Protein AF-A0A932VI27-F1 (afdb_monomer_lite)

pLDDT: mean 81.2, std 14.16, range [30.73, 97.81]

Structure (mmCIF, N/CA/C/O backbone):
data_AF-A0A932VI27-F1
#
_entry.id   AF-A0A932VI27-F1
#
loop_
_atom_site.group_PDB
_atom_site.id
_atom_site.type_symbol
_atom_site.label_atom_id
_atom_site.label_alt_id
_atom_site.label_comp_id
_atom_site.label_asym_id
_atom_site.label_entity_id
_atom_site.label_seq_id
_atom_site.pdbx_PDB_ins_code
_atom_site.Cartn_x
_atom_site.Cartn_y
_atom_site.Cartn_z
_atom_site.occupancy
_atom_site.B_iso_or_equiv
_atom_site.auth_seq_id
_atom_site.auth_comp_id
_atom_site.auth_asym_id
_atom_site.auth_atom_id
_atom_site.pdbx_PDB_model_num
ATOM 1 N N . MET A 1 1 ? -2.193 -19.785 -5.770 1.00 30.73 1 MET A N 1
ATOM 2 C CA . MET A 1 1 ? -3.381 -19.499 -4.942 1.00 30.73 1 MET A CA 1
ATOM 3 C C . MET A 1 1 ? -3.454 -18.000 -4.799 1.00 30.73 1 MET A C 1
ATOM 5 O O . MET A 1 1 ? -2.531 -17.419 -4.244 1.00 30.73 1 MET A O 1
ATOM 9 N N . ASN A 1 2 ? -4.468 -17.370 -5.388 1.00 32.09 2 ASN A N 1
ATOM 10 C CA . ASN A 1 2 ? -4.707 -15.953 -5.164 1.00 32.09 2 ASN A CA 1
ATOM 11 C C . ASN A 1 2 ? -4.962 -15.803 -3.665 1.00 32.09 2 ASN A C 1
ATOM 13 O O . ASN A 1 2 ? -5.992 -16.275 -3.186 1.00 32.09 2 ASN A O 1
ATOM 17 N N . ASN A 1 3 ? -4.019 -15.202 -2.934 1.00 39.12 3 ASN A N 1
ATOM 18 C CA . ASN A 1 3 ? -4.309 -14.577 -1.651 1.00 39.12 3 ASN A CA 1
ATOM 19 C C . ASN A 1 3 ? -5.314 -13.469 -1.971 1.00 39.12 3 ASN A C 1
ATOM 21 O O . ASN A 1 3 ? -4.956 -12.311 -2.160 1.00 39.12 3 ASN A O 1
ATOM 25 N N . LEU A 1 4 ? -6.581 -13.858 -2.147 1.00 38.38 4 LEU A N 1
ATOM 26 C CA . LEU A 1 4 ? -7.718 -12.980 -1.982 1.00 38.38 4 LEU A CA 1
ATOM 27 C C . LEU A 1 4 ? -7.419 -12.270 -0.679 1.00 38.38 4 LEU A C 1
ATOM 29 O O . LEU A 1 4 ? -7.323 -12.928 0.356 1.00 38.38 4 LEU A O 1
ATOM 33 N N . ASN A 1 5 ? -7.152 -10.969 -0.769 1.00 53.47 5 ASN A N 1
ATOM 34 C CA . ASN A 1 5 ? -6.902 -10.121 0.377 1.00 53.47 5 ASN A CA 1
ATOM 35 C C . ASN A 1 5 ? -8.161 -10.178 1.245 1.00 53.47 5 ASN A C 1
ATOM 37 O O . ASN A 1 5 ? -9.055 -9.345 1.134 1.00 53.47 5 ASN A O 1
ATOM 41 N N . PHE A 1 6 ? -8.269 -11.206 2.076 1.00 48.06 6 PHE A N 1
ATOM 42 C CA . PHE A 1 6 ? -9.403 -11.451 2.945 1.00 48.06 6 PHE A CA 1
ATOM 43 C C . PHE A 1 6 ? -9.591 -10.242 3.870 1.00 48.06 6 PHE A C 1
ATOM 45 O O . PHE A 1 6 ? -10.715 -9.813 4.114 1.00 48.06 6 PHE A O 1
ATOM 52 N N . LEU A 1 7 ? -8.482 -9.581 4.232 1.00 54.25 7 LEU A N 1
ATOM 53 C CA . LEU A 1 7 ? -8.469 -8.270 4.874 1.00 54.25 7 LEU A CA 1
ATOM 54 C C . LEU A 1 7 ? -9.135 -7.153 4.050 1.00 54.25 7 LEU A C 1
ATOM 56 O O . LEU A 1 7 ? -9.878 -6.361 4.621 1.00 54.25 7 LEU A O 1
ATOM 60 N N . SER A 1 8 ? -8.929 -7.078 2.731 1.00 58.25 8 SER A N 1
ATOM 61 C CA . SER A 1 8 ? -9.549 -6.041 1.887 1.00 58.25 8 SER A CA 1
ATOM 62 C C . SER A 1 8 ? -11.071 -6.142 1.832 1.00 58.25 8 SER A C 1
ATOM 64 O O . SER A 1 8 ? -11.721 -5.127 1.612 1.00 58.25 8 SER A O 1
ATOM 66 N N . TYR A 1 9 ? -11.638 -7.333 2.049 1.00 54.44 9 TYR A N 1
ATOM 67 C CA . TYR A 1 9 ? -13.089 -7.540 2.112 1.00 54.44 9 TYR A CA 1
ATOM 68 C C . TYR A 1 9 ? -13.636 -7.439 3.539 1.00 54.44 9 TYR A C 1
ATOM 70 O O . TYR A 1 9 ? -14.724 -6.902 3.746 1.00 54.44 9 TYR A O 1
ATOM 78 N N . LEU A 1 10 ? -12.878 -7.896 4.540 1.00 59.81 10 LEU A N 1
ATOM 79 C CA . LEU A 1 10 ? -13.283 -7.811 5.942 1.00 59.81 10 LEU A CA 1
ATOM 80 C C . LEU A 1 10 ? -13.320 -6.380 6.472 1.00 59.81 10 LEU A C 1
ATOM 82 O O . LEU A 1 10 ? -14.189 -6.069 7.281 1.00 59.81 10 LEU A O 1
ATOM 86 N N . ILE A 1 11 ? -12.412 -5.506 6.034 1.00 66.00 11 ILE A N 1
ATOM 87 C CA . ILE A 1 11 ? -12.386 -4.109 6.484 1.00 66.00 11 ILE A CA 1
ATOM 88 C C . ILE A 1 11 ? -13.691 -3.374 6.115 1.00 66.00 11 ILE A C 1
ATOM 90 O O . ILE A 1 11 ? -14.332 -2.846 7.026 1.00 66.00 11 ILE A O 1
ATOM 94 N N . PRO A 1 12 ? -14.152 -3.356 4.847 1.00 65.31 12 PRO A N 1
ATOM 95 C CA . PRO A 1 12 ? -15.404 -2.689 4.497 1.00 65.31 12 PRO A CA 1
ATOM 96 C C . PRO A 1 12 ? -16.630 -3.399 5.081 1.00 65.31 12 PRO A C 1
ATOM 98 O O . PRO A 1 12 ? -17.517 -2.722 5.592 1.00 65.31 12 PRO A O 1
ATOM 101 N N . LEU A 1 13 ? -16.683 -4.737 5.089 1.00 64.62 13 LEU A N 1
ATOM 102 C CA . LEU A 1 13 ? -17.827 -5.464 5.660 1.00 64.62 13 LEU A CA 1
ATOM 103 C C . LEU A 1 13 ? -17.930 -5.288 7.180 1.00 64.62 13 LEU A C 1
ATOM 105 O O . LEU A 1 13 ? -19.025 -5.098 7.705 1.00 64.62 13 LEU A O 1
ATOM 109 N N . GLY A 1 14 ? -16.797 -5.291 7.883 1.00 67.00 14 GLY A N 1
ATOM 110 C CA . GLY A 1 14 ? -16.729 -5.009 9.313 1.00 67.00 14 GLY A CA 1
ATOM 111 C C . GLY A 1 14 ? -17.124 -3.569 9.628 1.00 67.00 14 GLY A C 1
ATOM 112 O O . GLY A 1 14 ? -17.921 -3.342 10.535 1.00 67.00 14 GLY A O 1
ATOM 113 N N . ALA A 1 15 ? -16.642 -2.598 8.846 1.00 71.00 15 ALA A N 1
ATOM 114 C CA . ALA A 1 15 ? -17.015 -1.193 9.007 1.00 71.00 15 ALA A CA 1
ATOM 115 C C . ALA A 1 15 ? -18.519 -0.967 8.779 1.00 71.00 15 ALA A C 1
ATOM 117 O O . ALA A 1 15 ? -19.161 -0.280 9.573 1.00 71.00 15 ALA A O 1
ATOM 118 N N . ILE A 1 16 ? -19.094 -1.593 7.746 1.00 75.44 16 ILE A N 1
ATOM 119 C CA . ILE A 1 16 ? -20.533 -1.535 7.459 1.00 75.44 16 ILE A CA 1
ATOM 120 C C . ILE A 1 16 ? -21.329 -2.213 8.576 1.00 75.44 16 ILE A C 1
ATOM 122 O O . ILE A 1 16 ? -22.289 -1.631 9.072 1.00 75.44 16 ILE A O 1
ATOM 126 N N . GLY A 1 17 ? -20.923 -3.405 9.022 1.00 76.00 17 GLY A N 1
ATOM 127 C CA . GLY A 1 17 ? -21.599 -4.125 10.102 1.00 76.00 17 GLY A CA 1
ATOM 128 C C . GLY A 1 17 ? -21.611 -3.337 11.413 1.00 76.00 17 GLY A C 1
ATOM 129 O O . GLY A 1 17 ? -22.651 -3.229 12.062 1.00 76.00 17 GLY A O 1
ATOM 130 N N . VAL A 1 18 ? -20.484 -2.713 11.767 1.00 73.31 18 VAL A N 1
ATOM 131 C CA . VAL A 1 18 ? -20.390 -1.831 12.938 1.00 73.31 18 VAL A CA 1
ATOM 132 C C . VAL A 1 18 ? -21.285 -0.605 12.774 1.00 73.31 18 VAL A C 1
ATOM 134 O O . VAL A 1 18 ? -22.012 -0.274 13.708 1.00 73.31 18 VAL A O 1
ATOM 137 N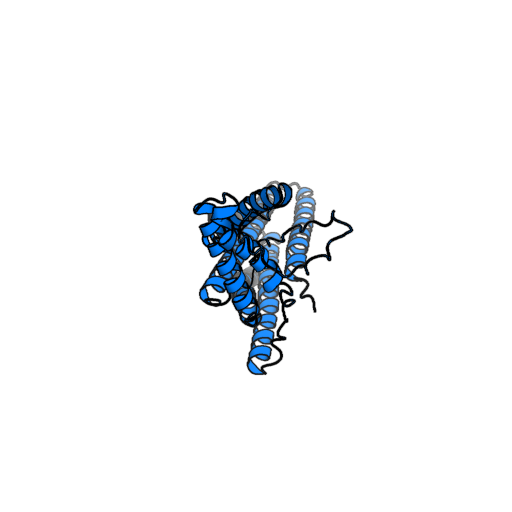 N . LEU A 1 19 ? -21.283 0.040 11.602 1.00 74.81 19 LEU A N 1
ATOM 138 C CA . LEU A 1 19 ? -22.159 1.178 11.311 1.00 74.81 19 LEU A CA 1
ATOM 139 C C . LEU A 1 19 ? -23.637 0.803 11.443 1.00 74.81 19 LEU A C 1
ATOM 141 O O . LEU A 1 19 ? -24.387 1.529 12.087 1.00 74.81 19 LEU A O 1
ATOM 145 N N . VAL A 1 20 ? -24.049 -0.341 10.893 1.00 79.38 20 VAL A N 1
ATOM 146 C CA . VAL A 1 20 ? -25.435 -0.825 10.964 1.00 79.38 20 VAL A CA 1
ATOM 147 C C . VAL A 1 20 ? -25.839 -1.108 12.407 1.00 79.38 20 VAL A C 1
ATOM 149 O O . VAL A 1 20 ? -26.874 -0.614 12.851 1.00 79.38 20 VAL A O 1
ATOM 152 N N . LEU A 1 21 ? -25.017 -1.839 13.168 1.00 76.81 21 LEU A N 1
ATOM 153 C CA . LEU A 1 21 ? -25.286 -2.102 14.586 1.00 76.81 21 LEU A CA 1
ATOM 154 C C . LEU A 1 21 ? -25.389 -0.801 15.390 1.00 76.81 21 LEU A C 1
ATOM 156 O O . LEU A 1 21 ? -26.243 -0.687 16.270 1.00 76.81 21 LEU A O 1
ATOM 160 N N . PHE A 1 22 ? -24.578 0.204 15.054 1.00 71.62 22 PHE A N 1
ATOM 161 C CA . PHE A 1 22 ? -24.644 1.512 15.694 1.00 71.62 22 PHE A CA 1
ATOM 162 C C . PHE A 1 22 ? -25.890 2.308 15.321 1.00 71.62 22 PHE A C 1
ATOM 164 O O . PHE A 1 22 ? -26.521 2.881 16.206 1.00 71.62 22 PHE A O 1
ATOM 171 N N . VAL A 1 23 ? -26.279 2.332 14.045 1.00 79.25 23 VAL A N 1
ATOM 172 C CA . VAL A 1 23 ? -27.524 2.977 13.604 1.00 79.25 23 VAL A CA 1
ATOM 173 C C . VAL A 1 23 ? -28.716 2.334 14.307 1.00 79.25 23 VAL A C 1
ATOM 175 O O . VAL A 1 23 ? -29.567 3.045 14.834 1.00 79.25 23 VAL A O 1
ATOM 178 N N . VAL A 1 24 ? -28.743 1.002 14.406 1.00 80.38 24 VAL A N 1
ATOM 179 C CA . VAL A 1 24 ? -29.785 0.278 15.147 1.00 80.38 24 VAL A CA 1
ATOM 180 C C . VAL A 1 24 ? -29.786 0.678 16.624 1.00 80.38 24 VAL A C 1
ATOM 182 O O . VAL A 1 24 ? -30.851 0.980 17.162 1.00 80.38 24 VAL A O 1
ATOM 185 N N . ALA A 1 25 ? -28.619 0.756 17.270 1.00 74.62 25 ALA A N 1
ATOM 186 C CA . ALA A 1 25 ? -28.514 1.184 18.665 1.00 74.62 25 ALA A CA 1
ATOM 187 C C . ALA A 1 25 ? -29.010 2.629 18.878 1.00 74.62 25 ALA A C 1
ATOM 189 O O . ALA A 1 25 ? -29.739 2.892 19.835 1.00 74.62 25 ALA A O 1
ATOM 190 N N . ILE A 1 26 ? -28.681 3.554 17.968 1.00 74.12 26 ILE A N 1
ATOM 191 C CA . ILE A 1 26 ? -29.154 4.947 18.008 1.00 74.12 26 ILE A CA 1
ATOM 192 C C . ILE A 1 26 ? -30.672 5.004 17.832 1.00 74.12 26 ILE A C 1
ATOM 194 O O . ILE A 1 26 ? -31.342 5.692 18.597 1.00 74.12 26 ILE A O 1
ATOM 198 N N . VAL A 1 27 ? -31.232 4.275 16.861 1.00 80.81 27 VAL A N 1
ATOM 199 C CA . VAL A 1 27 ? -32.684 4.246 16.617 1.00 80.81 27 VAL A CA 1
ATOM 200 C C . VAL A 1 27 ? -33.430 3.664 17.818 1.00 80.81 27 VAL A C 1
ATOM 202 O O . VAL A 1 27 ? -34.474 4.187 18.210 1.00 80.81 27 VAL A O 1
ATOM 205 N N . GLN A 1 28 ? -32.893 2.612 18.438 1.00 80.06 28 GLN A N 1
ATOM 206 C CA . GLN A 1 28 ? -33.483 2.025 19.642 1.00 80.06 28 GLN A CA 1
ATOM 207 C C . GLN A 1 28 ? -33.449 2.990 20.831 1.00 80.06 28 GLN A C 1
ATOM 209 O O . GLN A 1 28 ? -34.429 3.071 21.569 1.00 80.06 28 GLN A O 1
ATOM 214 N N . GLN A 1 29 ? -32.368 3.755 20.995 1.00 71.19 29 GLN A N 1
ATOM 215 C CA . GLN A 1 29 ? -32.273 4.747 22.066 1.00 71.19 29 GLN A CA 1
ATOM 216 C C . GLN A 1 29 ? -33.070 6.019 21.804 1.00 71.19 29 GLN A C 1
ATOM 218 O O . GLN A 1 29 ? -33.604 6.581 22.750 1.00 71.19 29 GLN A O 1
ATOM 223 N N . GLY A 1 30 ? -33.206 6.453 20.551 1.00 71.25 30 GLY A N 1
ATOM 224 C CA . GLY A 1 30 ? -34.019 7.616 20.191 1.00 71.25 30 GLY A CA 1
ATOM 225 C C . GLY A 1 30 ? -35.505 7.437 20.515 1.00 71.25 30 GLY A C 1
ATOM 226 O O . GLY A 1 30 ? -36.204 8.422 20.724 1.00 71.25 30 GLY A O 1
ATOM 227 N N . LYS A 1 31 ? -35.983 6.189 20.621 1.00 79.25 31 LYS A N 1
ATOM 228 C CA . LYS A 1 31 ? -37.338 5.883 21.107 1.00 79.25 31 LYS A CA 1
ATOM 229 C C . LYS A 1 31 ? -37.519 6.102 22.613 1.00 79.25 31 LYS A C 1
ATOM 231 O O . LYS A 1 31 ? -38.654 6.166 23.069 1.00 79.25 31 LYS A O 1
ATOM 236 N N . GLN A 1 32 ? -36.439 6.186 23.387 1.00 73.19 32 GLN A N 1
ATOM 237 C CA . GLN A 1 32 ? -36.492 6.530 24.805 1.00 73.19 32 GLN A CA 1
ATOM 238 C C . GLN A 1 32 ? -36.238 8.038 24.922 1.00 73.19 32 GLN A C 1
ATOM 240 O O . GLN A 1 32 ? -35.145 8.497 24.609 1.00 73.19 32 GLN A O 1
ATOM 245 N N . GLU A 1 33 ? -37.243 8.814 25.336 1.00 70.06 33 GLU A N 1
ATOM 246 C CA . GLU A 1 33 ? -37.335 10.292 25.268 1.00 70.06 33 GLU A CA 1
ATOM 247 C C . GLU A 1 33 ? -36.293 11.098 26.091 1.00 70.06 33 GLU A C 1
ATOM 249 O O . GLU A 1 33 ? -36.535 12.235 26.495 1.00 70.06 33 GLU A O 1
ATOM 254 N N . HIS A 1 34 ? -35.104 10.557 26.366 1.00 75.81 34 HIS A N 1
ATOM 255 C CA . HIS A 1 34 ? -34.070 11.239 27.136 1.00 75.81 34 HIS A CA 1
ATOM 256 C C . HIS A 1 34 ? -32.976 11.847 26.237 1.00 75.81 34 HIS A C 1
ATOM 258 O O . HIS A 1 34 ? -32.105 11.120 25.747 1.00 75.81 34 HIS A O 1
ATOM 264 N N . PRO A 1 35 ? -32.906 13.188 26.096 1.00 78.06 35 PRO A N 1
ATOM 265 C CA . PRO A 1 35 ? -31.915 13.866 25.247 1.00 78.06 35 PRO A CA 1
ATOM 266 C C . PRO A 1 35 ? -30.453 13.612 25.666 1.00 78.06 35 PRO A C 1
ATOM 268 O O . PRO A 1 35 ? -29.533 13.750 24.858 1.00 78.06 35 PRO A O 1
ATOM 271 N N . ALA A 1 36 ? -30.218 13.192 26.913 1.00 78.69 36 ALA A N 1
ATOM 272 C CA . ALA A 1 36 ? -28.892 12.826 27.408 1.00 78.69 36 ALA A CA 1
ATOM 273 C C . ALA A 1 36 ? -28.326 11.551 26.747 1.00 78.69 36 ALA A C 1
ATOM 275 O O . ALA A 1 36 ? -27.122 11.482 26.490 1.00 78.69 36 ALA A O 1
ATOM 276 N N . GLY A 1 37 ? -29.182 10.569 26.428 1.00 76.94 37 GLY A N 1
ATOM 277 C CA . GLY A 1 37 ? -28.758 9.302 25.821 1.00 76.94 37 GLY A CA 1
ATOM 278 C C . GLY A 1 37 ? -28.210 9.495 24.409 1.00 76.94 37 GLY A C 1
ATOM 279 O O . GLY A 1 37 ? -27.138 8.988 24.079 1.00 76.94 37 GLY A O 1
ATOM 280 N N . PHE A 1 38 ? -28.882 10.334 23.615 1.00 81.94 38 PHE A N 1
ATOM 281 C CA . PHE A 1 38 ? -28.464 10.655 22.250 1.00 81.94 38 PHE A CA 1
ATOM 282 C C . PHE A 1 38 ? -27.063 11.279 22.198 1.00 81.94 38 PHE A C 1
ATOM 284 O O . PHE A 1 38 ? -26.215 10.856 21.412 1.00 81.94 38 PHE A O 1
ATOM 291 N N . LYS A 1 39 ? -26.782 12.248 23.081 1.00 84.00 39 LYS A N 1
ATOM 292 C CA . LYS A 1 39 ? -25.467 12.903 23.162 1.00 84.00 39 LYS A CA 1
ATOM 293 C C . LYS A 1 39 ? -24.353 11.902 23.485 1.00 84.00 39 LYS A C 1
ATOM 295 O O . LYS A 1 39 ? -23.274 11.981 22.899 1.00 84.00 39 LYS A O 1
ATOM 300 N N . GLN A 1 40 ? -24.606 10.958 24.394 1.00 82.50 40 GLN A N 1
ATOM 301 C CA . GLN A 1 40 ? -23.633 9.922 24.735 1.00 82.50 40 GLN A CA 1
ATOM 302 C C . GLN A 1 40 ? -23.391 8.972 23.557 1.00 82.50 40 GLN A C 1
ATOM 304 O O . GLN A 1 40 ? -22.234 8.748 23.203 1.00 82.50 40 GLN A O 1
ATOM 309 N N . ALA A 1 41 ? -24.458 8.482 22.919 1.00 82.19 41 ALA A N 1
ATOM 310 C CA . ALA A 1 41 ? -24.362 7.612 21.751 1.00 82.19 41 ALA A CA 1
ATOM 311 C C . ALA A 1 41 ? -23.570 8.276 20.617 1.00 82.19 41 ALA A C 1
ATOM 313 O O . ALA A 1 41 ? -22.640 7.672 20.084 1.00 82.19 41 ALA A O 1
ATOM 314 N N . PHE A 1 42 ? -23.866 9.543 20.314 1.00 85.38 42 PHE A N 1
ATOM 315 C CA . PHE A 1 42 ? -23.146 10.324 19.311 1.00 85.38 42 PHE A CA 1
ATOM 316 C C . PHE A 1 42 ? -21.638 10.372 19.589 1.00 85.38 42 PHE A C 1
ATOM 318 O O . PHE A 1 42 ? -20.837 10.041 18.715 1.00 85.38 42 PHE A O 1
ATOM 325 N N . PHE A 1 43 ? -21.227 10.723 20.812 1.00 86.94 43 PHE A N 1
ATOM 326 C CA . PHE A 1 43 ? -19.801 10.776 21.144 1.00 86.94 43 PHE A CA 1
ATOM 327 C C . PHE A 1 43 ? -19.121 9.411 21.084 1.00 86.94 43 PHE A C 1
ATOM 329 O O . PHE A 1 43 ? -17.968 9.334 20.661 1.00 86.94 43 PHE A O 1
ATOM 336 N N . THR A 1 44 ? -19.820 8.340 21.462 1.00 85.19 44 THR A N 1
ATOM 337 C CA . THR A 1 44 ? -19.298 6.977 21.338 1.00 85.19 44 THR A CA 1
ATOM 338 C C . THR A 1 44 ? -19.067 6.604 19.872 1.00 85.19 44 THR A C 1
ATOM 340 O O . THR A 1 44 ? -17.987 6.112 19.547 1.00 85.19 44 THR A O 1
ATOM 343 N N . VAL A 1 45 ? -20.018 6.899 18.975 1.00 83.25 45 VAL A N 1
ATOM 344 C CA . VAL A 1 45 ? -19.876 6.649 17.526 1.00 83.25 45 VAL A CA 1
ATOM 345 C C . VAL A 1 45 ? -18.671 7.398 16.977 1.00 83.25 45 VAL A C 1
ATOM 347 O O . VAL A 1 45 ? -17.793 6.807 16.352 1.00 83.25 45 VAL A O 1
ATOM 350 N N . VAL A 1 46 ? -18.613 8.708 17.224 1.00 87.81 46 VAL A N 1
ATOM 351 C CA . VAL A 1 46 ? -17.562 9.564 16.669 1.00 87.81 46 VAL A CA 1
ATOM 352 C C . VAL A 1 46 ? -16.194 9.141 17.200 1.00 87.81 46 VAL A C 1
ATOM 354 O O . VAL A 1 46 ? -15.246 9.037 16.425 1.00 87.81 46 VAL A O 1
ATOM 357 N N . SER A 1 47 ? -16.086 8.821 18.494 1.00 89.06 47 SER A N 1
ATOM 358 C CA . SER A 1 47 ? -14.843 8.308 19.080 1.00 89.06 47 SER A CA 1
ATOM 359 C C . SER A 1 47 ? -14.409 6.991 18.431 1.00 89.06 47 SER A C 1
ATOM 361 O O . SER A 1 47 ? -13.234 6.843 18.096 1.00 89.06 47 SER A O 1
ATOM 363 N N . MET A 1 48 ? -15.347 6.076 18.175 1.00 86.12 48 MET A N 1
ATOM 364 C CA . MET A 1 48 ? -15.063 4.802 17.515 1.00 86.12 48 MET A CA 1
ATOM 365 C C . MET A 1 48 ? -14.567 4.996 16.078 1.00 86.12 48 MET A C 1
ATOM 367 O O . MET A 1 48 ? -13.553 4.415 15.697 1.00 86.12 48 MET A O 1
ATOM 371 N N . VAL A 1 49 ? -15.240 5.843 15.296 1.00 86.94 49 VAL A N 1
ATOM 372 C CA . VAL A 1 49 ? -14.841 6.152 13.914 1.00 86.94 49 VAL A CA 1
ATOM 373 C C . VAL A 1 49 ? -13.451 6.791 13.886 1.00 86.94 49 VAL A C 1
ATOM 375 O O . VAL A 1 49 ? -12.592 6.365 13.115 1.00 86.94 49 VAL A O 1
ATOM 378 N N . MET A 1 50 ? -13.184 7.757 14.771 1.00 88.88 50 MET A N 1
ATOM 379 C CA . MET A 1 50 ? -11.870 8.404 14.866 1.00 88.88 50 MET A CA 1
ATOM 380 C C . MET A 1 50 ? -10.769 7.416 15.258 1.00 88.88 50 MET A C 1
ATOM 382 O O . MET A 1 50 ? -9.661 7.484 14.722 1.00 88.88 50 MET A O 1
ATOM 386 N N . LEU A 1 51 ? -11.067 6.466 16.147 1.00 88.75 51 LEU A N 1
ATOM 387 C CA . LEU A 1 51 ? -10.134 5.401 16.500 1.00 88.75 51 LEU A CA 1
ATOM 388 C C . LEU A 1 51 ? -9.848 4.485 15.307 1.00 88.75 51 LEU A C 1
ATOM 390 O O . LEU A 1 51 ? -8.684 4.195 15.048 1.00 88.75 51 LEU A O 1
ATOM 394 N N . MET A 1 52 ? -10.871 4.075 14.549 1.00 86.38 52 MET A N 1
ATOM 395 C CA . MET A 1 52 ? -10.680 3.252 13.349 1.00 86.38 52 MET A CA 1
ATOM 396 C C . MET A 1 52 ? -9.809 3.953 12.304 1.00 86.38 52 MET A C 1
ATOM 398 O O . MET A 1 52 ? -8.881 3.340 11.781 1.00 86.38 52 MET A O 1
ATOM 402 N N . ILE A 1 53 ? -10.059 5.240 12.039 1.00 87.19 53 ILE A N 1
ATOM 403 C CA . ILE A 1 53 ? -9.247 6.042 11.110 1.00 87.19 53 ILE A CA 1
ATOM 404 C C . ILE A 1 53 ? -7.800 6.129 11.608 1.00 87.19 53 ILE A C 1
ATOM 406 O O . ILE A 1 53 ? -6.866 5.931 10.830 1.00 87.19 53 ILE A O 1
ATOM 410 N N . THR A 1 54 ? -7.607 6.367 12.907 1.00 89.31 54 THR A N 1
ATOM 411 C CA . THR A 1 54 ? -6.279 6.456 13.534 1.00 89.31 54 THR A CA 1
ATOM 412 C C . THR A 1 54 ? -5.516 5.138 13.410 1.00 89.31 54 THR A C 1
ATOM 414 O O . THR A 1 54 ? -4.375 5.127 12.952 1.00 89.31 54 THR A O 1
ATOM 417 N N . VAL A 1 55 ? -6.151 4.020 13.775 1.00 86.38 55 VAL A N 1
ATOM 418 C CA . VAL A 1 55 ? -5.562 2.677 13.696 1.00 86.38 55 VAL A CA 1
ATOM 419 C C . VAL A 1 55 ? -5.242 2.321 12.247 1.00 86.38 55 VAL A C 1
ATOM 421 O O . VAL A 1 55 ? -4.114 1.931 11.961 1.00 86.38 55 VAL A O 1
ATOM 424 N N . GLY A 1 56 ? -6.184 2.517 11.319 1.00 82.56 56 GLY A N 1
ATOM 425 C CA . GLY A 1 56 ? -5.973 2.239 9.897 1.00 82.56 56 GLY A CA 1
ATOM 426 C C . GLY A 1 56 ? -4.831 3.061 9.297 1.00 82.56 56 GLY A C 1
ATOM 427 O O . GLY A 1 56 ? -3.992 2.524 8.575 1.00 82.56 56 GLY A O 1
ATOM 428 N N . SER A 1 57 ? -4.739 4.342 9.661 1.00 88.31 57 SER A N 1
ATOM 429 C CA . SER A 1 57 ? -3.658 5.228 9.216 1.00 88.31 57 SER A CA 1
ATOM 430 C C . SER A 1 57 ? -2.299 4.797 9.764 1.00 88.31 57 SER A C 1
ATOM 432 O O . SER A 1 57 ? -1.316 4.762 9.025 1.00 88.31 57 SER A O 1
ATOM 434 N N . LEU A 1 58 ? -2.238 4.419 11.044 1.00 88.00 58 LEU A N 1
ATOM 435 C CA . LEU A 1 58 ? -1.009 3.949 11.678 1.00 88.00 58 LEU A CA 1
ATOM 436 C C . LEU A 1 58 ? -0.531 2.626 11.066 1.00 88.00 58 LEU A C 1
ATOM 438 O O . LEU A 1 58 ? 0.653 2.492 10.761 1.00 88.00 58 LEU A O 1
ATOM 442 N N . VAL A 1 59 ? -1.449 1.683 10.824 1.00 84.38 59 VAL A N 1
ATOM 443 C CA . VAL A 1 59 ? -1.160 0.432 10.106 1.00 84.38 59 VAL A CA 1
ATOM 444 C C . VAL A 1 59 ? -0.580 0.746 8.731 1.00 84.38 59 VAL A C 1
ATOM 446 O O . VAL A 1 59 ? 0.493 0.248 8.406 1.00 84.38 59 VAL A O 1
ATOM 449 N N . ALA A 1 60 ? -1.234 1.602 7.943 1.00 82.94 60 ALA A N 1
ATOM 450 C CA . ALA A 1 60 ? -0.767 1.949 6.602 1.00 82.94 60 ALA A CA 1
ATOM 451 C C . ALA A 1 60 ? 0.639 2.577 6.616 1.00 82.94 60 ALA A C 1
ATOM 453 O O . ALA A 1 60 ? 1.494 2.194 5.817 1.00 82.94 60 ALA A O 1
ATOM 454 N N . LEU A 1 61 ? 0.918 3.492 7.552 1.00 87.12 61 LEU A N 1
ATOM 455 C CA . LEU A 1 61 ? 2.245 4.102 7.698 1.00 87.12 61 LEU A CA 1
ATOM 456 C C . LEU A 1 61 ? 3.314 3.082 8.089 1.00 87.12 61 LEU A C 1
ATOM 458 O O . LEU A 1 61 ? 4.403 3.087 7.519 1.00 87.12 61 LEU A O 1
ATOM 462 N N . LEU A 1 62 ? 3.011 2.190 9.031 1.00 86.00 62 LEU A N 1
ATOM 463 C CA . LEU A 1 62 ? 3.930 1.132 9.437 1.00 86.00 62 LEU A CA 1
ATOM 464 C C . LEU A 1 62 ? 4.152 0.105 8.322 1.00 86.00 62 LEU A C 1
ATOM 466 O O . LEU A 1 62 ? 5.268 -0.381 8.174 1.00 86.00 62 LEU A O 1
ATOM 470 N N . GLN A 1 63 ? 3.141 -0.194 7.505 1.00 84.25 63 GLN A N 1
ATOM 471 C CA . GLN A 1 63 ? 3.294 -1.057 6.333 1.00 84.25 63 GLN A CA 1
ATOM 472 C C . GLN A 1 63 ? 4.195 -0.405 5.280 1.00 84.25 63 GLN A C 1
ATOM 474 O O . GLN A 1 63 ? 5.085 -1.059 4.738 1.00 84.25 63 GLN A O 1
ATOM 479 N N . LEU A 1 64 ? 4.011 0.891 5.007 1.00 82.94 64 LEU A N 1
ATOM 480 C CA . LEU A 1 64 ? 4.856 1.639 4.072 1.00 82.94 64 LEU A CA 1
ATOM 481 C C . LEU A 1 64 ? 6.299 1.762 4.588 1.00 82.94 64 LEU A C 1
ATOM 483 O O . LEU A 1 64 ? 7.243 1.450 3.861 1.00 82.94 64 LEU A O 1
ATOM 487 N N . GLY A 1 65 ? 6.479 2.146 5.855 1.00 83.38 65 GLY A N 1
ATOM 488 C CA . GLY A 1 65 ? 7.793 2.263 6.491 1.00 83.38 65 GLY A CA 1
ATOM 489 C C . GLY A 1 65 ? 8.494 0.914 6.663 1.00 83.38 65 GLY A C 1
ATOM 490 O O . GLY A 1 65 ? 9.691 0.799 6.407 1.00 83.38 65 GLY A O 1
ATOM 491 N N . GLY A 1 66 ? 7.747 -0.130 7.025 1.00 81.12 66 GLY A N 1
ATOM 492 C CA . GLY A 1 66 ? 8.231 -1.504 7.138 1.00 81.12 66 GLY A CA 1
ATOM 493 C C . GLY A 1 66 ? 8.723 -2.035 5.797 1.00 81.12 66 GLY A C 1
ATOM 494 O O . GLY A 1 66 ? 9.847 -2.530 5.717 1.00 81.12 66 GLY A O 1
ATOM 495 N N . LYS A 1 67 ? 7.951 -1.829 4.721 1.00 78.12 67 LYS A N 1
ATOM 496 C CA . LYS A 1 67 ? 8.403 -2.135 3.357 1.00 78.12 67 LYS A CA 1
ATOM 497 C C . LYS A 1 67 ? 9.703 -1.397 3.037 1.00 78.12 67 LYS A C 1
ATOM 499 O O . LYS A 1 67 ? 10.639 -2.008 2.547 1.00 78.12 67 LYS A O 1
ATOM 504 N N . GLN A 1 68 ? 9.832 -0.121 3.380 1.00 76.38 68 GLN A N 1
ATOM 505 C CA . GLN A 1 68 ? 11.048 0.630 3.064 1.00 76.38 68 GLN A CA 1
ATOM 506 C C . GLN A 1 68 ? 12.287 0.202 3.871 1.00 76.38 68 GLN A C 1
ATOM 508 O O . GLN A 1 68 ? 13.396 0.201 3.338 1.00 76.38 68 GLN A O 1
ATOM 513 N N . LEU A 1 69 ? 12.112 -0.171 5.140 1.00 78.25 69 LEU A N 1
ATOM 514 C CA . LEU A 1 69 ? 13.210 -0.567 6.027 1.00 78.25 69 LEU A CA 1
ATOM 515 C C . LEU A 1 69 ? 13.684 -2.005 5.785 1.00 78.25 69 LEU A C 1
ATOM 517 O O . LEU A 1 69 ? 14.887 -2.261 5.775 1.00 78.25 69 LEU A O 1
ATOM 521 N N . TRP A 1 70 ? 12.748 -2.937 5.602 1.00 70.75 70 TRP A N 1
ATOM 522 C CA . TRP A 1 70 ? 13.037 -4.375 5.539 1.00 70.75 70 TRP A CA 1
ATOM 523 C C . TRP A 1 70 ? 13.299 -4.857 4.116 1.00 70.75 70 TRP A C 1
ATOM 525 O O . TRP A 1 70 ? 13.987 -5.852 3.903 1.00 70.75 70 TRP A O 1
ATOM 535 N N . VAL A 1 71 ? 12.780 -4.133 3.128 1.00 67.81 71 VAL A N 1
ATOM 536 C CA . VAL A 1 71 ? 12.833 -4.504 1.717 1.00 67.81 71 VAL A CA 1
ATOM 537 C C . VAL A 1 71 ? 13.833 -3.590 0.995 1.00 67.81 71 VAL A C 1
ATOM 539 O O . VAL A 1 71 ? 13.534 -3.066 -0.073 1.00 67.81 71 VAL A O 1
ATOM 542 N N . LYS A 1 72 ? 15.035 -3.386 1.568 1.00 63.34 72 LYS A N 1
ATOM 543 C CA . LYS A 1 72 ? 16.084 -2.497 1.010 1.00 63.34 72 LYS A CA 1
ATOM 544 C C . LYS A 1 72 ? 16.390 -2.766 -0.473 1.00 63.34 72 LYS A C 1
ATOM 546 O O . LYS A 1 72 ? 16.650 -1.819 -1.208 1.00 63.34 72 LYS A O 1
ATOM 551 N N . ASP A 1 73 ? 16.254 -4.017 -0.922 1.00 59.19 73 ASP A N 1
ATOM 552 C CA . ASP A 1 73 ? 16.591 -4.440 -2.291 1.00 59.19 73 ASP A CA 1
ATOM 553 C C . ASP A 1 73 ? 15.391 -4.822 -3.175 1.00 59.19 73 ASP A C 1
ATOM 555 O O . ASP A 1 73 ? 15.567 -5.097 -4.360 1.00 59.19 73 ASP A O 1
ATOM 559 N N . ASN A 1 74 ? 14.171 -4.837 -2.626 1.00 51.38 74 ASN A N 1
ATOM 560 C CA . ASN A 1 74 ? 12.990 -5.439 -3.270 1.00 51.38 74 ASN A CA 1
ATOM 561 C C . ASN A 1 74 ? 11.803 -4.461 -3.423 1.00 51.38 74 ASN A C 1
ATOM 563 O O . ASN A 1 74 ? 10.717 -4.865 -3.843 1.00 51.38 74 ASN A O 1
ATOM 567 N N . VAL A 1 75 ? 12.004 -3.156 -3.171 1.00 50.84 75 VAL A N 1
ATOM 568 C CA . VAL A 1 75 ? 11.015 -2.094 -3.484 1.00 50.84 75 VAL A CA 1
ATOM 569 C C . VAL A 1 75 ? 10.676 -2.051 -4.988 1.00 50.84 75 VAL A C 1
ATOM 571 O O . VAL A 1 75 ? 9.745 -1.377 -5.406 1.00 50.84 75 VAL A O 1
ATOM 574 N N . THR A 1 76 ? 11.401 -2.793 -5.829 1.00 50.84 76 THR A N 1
ATOM 575 C CA . THR A 1 76 ? 11.125 -2.921 -7.264 1.00 50.84 76 THR A CA 1
ATOM 576 C C . THR A 1 76 ? 9.992 -3.882 -7.618 1.00 50.84 76 THR A C 1
ATOM 578 O O . THR A 1 76 ? 9.555 -3.871 -8.763 1.00 50.84 76 THR A O 1
ATOM 581 N N . ALA A 1 77 ? 9.503 -4.705 -6.684 1.00 49.00 77 ALA A N 1
ATOM 582 C CA . ALA A 1 77 ? 8.488 -5.718 -6.990 1.00 49.00 77 ALA A CA 1
ATOM 583 C C . ALA A 1 77 ? 7.037 -5.198 -6.955 1.00 49.00 77 ALA A C 1
ATOM 585 O O . ALA A 1 77 ? 6.151 -5.837 -7.514 1.00 49.00 77 ALA A O 1
ATOM 586 N N . PHE A 1 78 ? 6.774 -4.045 -6.334 1.00 48.03 78 PHE A N 1
ATOM 587 C CA . PHE A 1 78 ? 5.439 -3.444 -6.324 1.00 48.03 78 PHE A CA 1
ATOM 588 C C . PHE A 1 78 ? 5.402 -2.221 -7.236 1.00 48.03 78 PHE A C 1
ATOM 590 O O . PHE A 1 78 ? 5.883 -1.156 -6.866 1.00 48.03 78 PHE A O 1
ATOM 597 N N . GLY A 1 79 ? 4.799 -2.376 -8.415 1.00 53.16 79 GLY A N 1
ATOM 598 C CA . GLY A 1 79 ? 4.317 -1.237 -9.200 1.00 53.16 79 GLY A CA 1
ATOM 599 C C . GLY A 1 79 ? 5.279 -0.642 -10.225 1.00 53.16 79 GLY A C 1
ATOM 600 O O . GLY A 1 79 ? 4.975 0.420 -10.759 1.00 53.16 79 GLY A O 1
ATOM 601 N N . PHE A 1 80 ? 6.392 -1.303 -10.561 1.00 61.09 80 PHE A N 1
ATOM 602 C CA . PHE A 1 80 ? 7.077 -0.951 -11.804 1.00 61.09 80 PHE A CA 1
ATOM 603 C C . PHE A 1 80 ? 6.232 -1.468 -12.965 1.00 61.09 80 PHE A C 1
ATOM 605 O O . PHE A 1 80 ? 6.330 -2.639 -13.346 1.00 61.09 80 PHE A O 1
ATOM 612 N N . ASN A 1 81 ? 5.409 -0.582 -13.525 1.00 72.31 81 ASN A N 1
ATOM 613 C CA . ASN A 1 81 ? 4.945 -0.766 -14.891 1.00 72.31 81 ASN A CA 1
ATOM 614 C C . ASN A 1 81 ? 6.196 -0.995 -15.754 1.00 72.31 81 ASN A C 1
ATOM 616 O O . ASN A 1 81 ? 7.199 -0.301 -15.541 1.00 72.31 81 ASN A O 1
ATOM 620 N N . PRO A 1 82 ? 6.210 -1.989 -16.654 1.00 81.56 82 PRO A N 1
ATOM 621 C CA . PRO A 1 82 ? 7.325 -2.131 -17.576 1.00 81.56 82 PRO A CA 1
ATOM 622 C C . PRO A 1 82 ? 7.496 -0.811 -18.347 1.00 81.56 82 PRO A C 1
ATOM 624 O O . PRO A 1 82 ? 6.488 -0.152 -18.631 1.00 81.56 82 PRO A O 1
ATOM 627 N N . PRO A 1 83 ? 8.738 -0.380 -18.636 1.00 87.81 83 PRO A N 1
ATOM 628 C CA . PRO A 1 83 ? 8.945 0.760 -19.521 1.00 87.81 83 PRO A CA 1
ATOM 629 C C . PRO A 1 83 ? 8.197 0.520 -20.841 1.00 87.81 83 PRO A C 1
ATOM 631 O O . PRO A 1 83 ? 8.169 -0.620 -21.317 1.00 87.81 83 PRO A O 1
ATOM 634 N N . PRO A 1 84 ? 7.561 1.553 -21.422 1.00 89.94 84 PRO A N 1
ATOM 635 C CA . PRO A 1 84 ? 6.842 1.401 -22.676 1.00 89.94 84 PRO A CA 1
ATOM 636 C C . PRO A 1 84 ? 7.802 0.936 -23.764 1.00 89.94 84 PRO A C 1
ATOM 638 O O . PRO A 1 84 ? 8.940 1.402 -23.874 1.00 89.94 84 PRO A O 1
ATOM 641 N N . THR A 1 85 ? 7.328 0.004 -24.574 1.00 87.00 85 THR A N 1
ATOM 642 C CA . THR A 1 85 ? 8.121 -0.617 -25.621 1.00 87.00 85 THR A CA 1
ATOM 643 C C . THR A 1 85 ? 7.984 0.183 -26.908 1.00 87.00 85 THR A C 1
ATOM 645 O O . THR A 1 85 ? 6.896 0.642 -27.255 1.00 87.00 85 THR A O 1
ATOM 648 N N . PHE A 1 86 ? 9.095 0.371 -27.620 1.00 89.56 86 PHE A N 1
ATOM 649 C CA . PHE A 1 86 ? 9.070 0.981 -28.944 1.00 89.56 86 PHE A CA 1
ATOM 650 C C . PHE A 1 86 ? 9.254 -0.105 -30.000 1.00 89.56 86 PHE A C 1
ATOM 652 O O . PHE A 1 86 ? 10.369 -0.565 -30.251 1.00 89.56 86 PHE A O 1
ATOM 659 N N . ALA A 1 87 ? 8.140 -0.534 -30.592 1.00 84.69 87 ALA A N 1
ATOM 660 C CA . ALA A 1 87 ? 8.138 -1.448 -31.723 1.00 84.69 87 ALA A CA 1
ATOM 661 C C . ALA A 1 87 ? 8.026 -0.649 -33.024 1.00 84.69 87 ALA A C 1
ATOM 663 O O . ALA A 1 87 ? 7.150 0.205 -33.159 1.00 84.69 87 ALA A O 1
ATOM 664 N N . LEU A 1 88 ? 8.907 -0.944 -33.979 1.00 82.81 88 LEU A N 1
ATOM 665 C CA . LEU A 1 88 ? 8.827 -0.375 -35.320 1.00 82.81 88 LEU A CA 1
ATOM 666 C C . LEU A 1 88 ? 7.662 -1.017 -36.066 1.00 82.81 88 LEU A C 1
ATOM 668 O O . LEU A 1 88 ? 7.533 -2.245 -36.094 1.00 82.81 88 LEU A O 1
ATOM 672 N N . MET A 1 89 ? 6.835 -0.187 -36.691 1.00 71.88 89 MET A N 1
ATOM 673 C CA . MET A 1 89 ? 5.780 -0.646 -37.581 1.00 71.88 89 MET A CA 1
ATOM 674 C C . MET A 1 89 ? 6.421 -0.822 -38.951 1.00 71.88 89 MET A C 1
ATOM 676 O O . MET A 1 89 ? 6.260 0.010 -39.835 1.00 71.88 89 MET A O 1
ATOM 680 N N . GLY A 1 90 ? 7.231 -1.875 -39.108 1.00 66.06 90 GLY A N 1
ATOM 681 C CA . GLY A 1 90 ? 7.877 -2.165 -40.390 1.00 66.06 90 GLY A CA 1
ATOM 682 C C . GLY A 1 90 ? 6.862 -2.098 -41.537 1.00 66.06 90 GLY A C 1
ATOM 683 O O . GLY A 1 90 ? 5.695 -2.415 -41.333 1.00 66.06 90 GLY A O 1
ATOM 684 N N . ASN A 1 91 ? 7.291 -1.668 -42.726 1.00 54.00 91 ASN A N 1
ATOM 685 C CA . ASN A 1 91 ? 6.440 -1.468 -43.908 1.00 54.00 91 ASN A CA 1
ATOM 686 C C . ASN A 1 91 ? 5.628 -2.737 -44.269 1.00 54.00 91 ASN A C 1
ATOM 688 O O . ASN A 1 91 ? 6.044 -3.544 -45.098 1.00 54.00 91 ASN A O 1
ATOM 692 N N . VAL A 1 92 ? 4.448 -2.920 -43.667 1.00 55.56 92 VAL A N 1
ATOM 693 C CA . VAL A 1 92 ? 3.551 -4.066 -43.930 1.00 55.56 92 VAL A CA 1
ATOM 694 C C . VAL A 1 92 ? 2.824 -3.914 -45.277 1.00 55.56 92 VAL A C 1
ATOM 696 O O . VAL A 1 92 ? 2.093 -4.797 -45.710 1.00 55.56 92 VAL A O 1
ATOM 699 N N . SER A 1 93 ? 3.011 -2.785 -45.959 1.00 51.12 93 SER A N 1
ATOM 700 C CA . SER A 1 93 ? 2.270 -2.388 -47.156 1.00 51.12 93 SER A CA 1
ATOM 701 C C . SER A 1 93 ? 2.944 -2.762 -48.482 1.00 51.12 93 SER A C 1
ATOM 703 O O . SER A 1 93 ? 2.363 -2.503 -49.534 1.00 51.12 93 SER A O 1
ATOM 705 N N . SER A 1 94 ? 4.128 -3.391 -48.479 1.00 46.47 94 SER A N 1
ATOM 706 C CA . SER A 1 94 ? 4.786 -3.825 -49.721 1.00 46.47 94 SER A CA 1
ATOM 707 C C . SER A 1 94 ? 4.633 -5.339 -49.947 1.00 46.47 94 SER A C 1
ATOM 709 O O . SER A 1 94 ? 5.324 -6.118 -49.293 1.00 46.47 94 SER A O 1
ATOM 711 N N . PRO A 1 95 ? 3.780 -5.788 -50.890 1.00 53.53 95 PRO A N 1
ATOM 712 C CA . PRO A 1 95 ? 3.559 -7.213 -51.167 1.00 53.53 95 PRO A CA 1
ATOM 713 C C . PRO A 1 95 ? 4.767 -7.936 -51.793 1.00 53.53 95 PRO A C 1
ATOM 715 O O . PRO A 1 95 ? 4.712 -9.146 -51.994 1.00 53.53 95 PRO A O 1
ATOM 718 N N . THR A 1 96 ? 5.852 -7.225 -52.115 1.00 60.38 96 THR A N 1
ATOM 719 C CA . THR A 1 96 ? 7.018 -7.769 -52.833 1.00 60.38 96 THR A CA 1
ATOM 720 C C . THR A 1 96 ? 8.292 -7.875 -52.000 1.00 60.38 96 THR A C 1
ATOM 722 O O . THR A 1 96 ? 9.262 -8.446 -52.491 1.00 60.38 96 THR A O 1
ATOM 725 N N . ASN A 1 97 ? 8.321 -7.364 -50.764 1.00 50.06 97 ASN A N 1
ATOM 726 C CA . ASN A 1 97 ? 9.485 -7.507 -49.887 1.00 50.06 97 ASN A CA 1
ATOM 727 C C . ASN A 1 97 ? 9.154 -8.427 -48.707 1.00 50.06 97 ASN A C 1
ATOM 729 O O . ASN A 1 97 ? 8.144 -8.206 -48.038 1.00 50.06 97 ASN A O 1
ATOM 733 N N . PRO A 1 98 ? 9.978 -9.459 -48.436 1.00 50.28 98 PRO A N 1
ATOM 734 C CA . PRO A 1 98 ? 9.766 -10.325 -47.289 1.00 50.28 98 PRO A CA 1
ATOM 735 C C . PRO A 1 98 ? 9.775 -9.467 -46.026 1.00 50.28 98 PRO A C 1
ATOM 737 O O . PRO A 1 98 ? 10.704 -8.690 -45.806 1.00 50.28 98 PRO A O 1
ATOM 740 N N . VAL A 1 99 ? 8.713 -9.600 -45.228 1.00 54.31 99 VAL A N 1
ATOM 741 C CA . VAL A 1 99 ? 8.568 -8.980 -43.910 1.00 54.31 99 VAL A CA 1
ATOM 742 C C . VAL A 1 99 ? 9.869 -9.224 -43.151 1.00 54.31 99 VAL A C 1
ATOM 744 O O . VAL A 1 99 ? 10.183 -10.372 -42.825 1.00 54.31 99 VAL A O 1
ATOM 747 N N . LEU A 1 100 ? 10.659 -8.166 -42.927 1.00 53.59 100 LEU A N 1
ATOM 748 C CA . LEU A 1 100 ? 11.799 -8.243 -42.020 1.00 53.59 100 LEU A CA 1
ATOM 749 C C . LEU A 1 100 ? 11.263 -8.850 -40.722 1.00 53.59 100 LEU A C 1
ATOM 751 O O . LEU A 1 100 ? 10.219 -8.390 -40.241 1.00 53.59 100 LEU A O 1
ATOM 755 N N . PRO A 1 101 ? 11.899 -9.903 -40.176 1.00 57.72 101 PRO A N 1
ATOM 756 C CA . PRO A 1 101 ? 11.445 -10.455 -38.917 1.00 57.72 101 PRO A CA 1
ATOM 757 C C . PRO A 1 101 ? 11.354 -9.292 -37.919 1.00 57.72 101 PRO A C 1
ATOM 759 O O . PRO A 1 101 ? 12.231 -8.423 -37.944 1.00 57.72 101 PRO A O 1
ATOM 762 N N . PRO A 1 102 ? 10.331 -9.244 -37.049 1.00 57.69 102 PRO A N 1
ATOM 763 C CA . PRO A 1 102 ? 10.062 -8.130 -36.124 1.00 57.69 102 PRO A CA 1
ATOM 764 C C . PRO A 1 102 ? 11.200 -7.839 -35.115 1.00 57.69 102 PRO A C 1
ATOM 766 O O . PRO A 1 102 ? 11.024 -7.113 -34.144 1.00 57.69 102 PRO A O 1
ATOM 769 N N . SER A 1 103 ? 12.384 -8.412 -35.324 1.00 61.69 103 SER A N 1
ATOM 770 C CA . SER A 1 103 ? 13.547 -8.435 -34.460 1.00 61.69 103 SER A CA 1
ATOM 771 C C . SER A 1 103 ? 14.832 -7.878 -35.096 1.00 61.69 103 SER A C 1
ATOM 773 O O . SER A 1 103 ? 15.899 -8.116 -34.531 1.00 61.69 103 SER A O 1
ATOM 775 N N . SER A 1 104 ? 14.803 -7.192 -36.242 1.00 75.38 104 SER A N 1
ATOM 776 C CA . SER A 1 104 ? 16.013 -6.563 -36.808 1.00 75.38 104 SER A CA 1
ATOM 777 C C . SER A 1 104 ? 15.967 -5.041 -36.692 1.00 75.38 104 SER A C 1
ATOM 779 O O . SER A 1 104 ? 15.004 -4.422 -37.134 1.00 75.38 104 SER A O 1
ATOM 781 N N . ALA A 1 105 ? 17.013 -4.442 -36.121 1.00 83.88 105 ALA A N 1
ATOM 782 C CA . ALA A 1 105 ? 17.201 -2.994 -36.128 1.00 83.88 105 ALA A CA 1
ATOM 783 C C . ALA A 1 105 ? 17.515 -2.476 -37.549 1.00 83.88 105 ALA A C 1
ATOM 785 O O . ALA A 1 105 ? 18.206 -3.156 -38.313 1.00 83.88 105 ALA A O 1
ATOM 786 N N . TYR A 1 106 ? 17.034 -1.276 -37.885 1.00 88.50 106 TYR A N 1
ATOM 787 C CA . TYR A 1 106 ? 17.380 -0.574 -39.125 1.00 88.50 106 TYR A CA 1
ATOM 788 C C . TYR A 1 106 ? 18.870 -0.217 -39.161 1.00 88.50 106 TYR A C 1
ATOM 790 O O . TYR A 1 106 ? 19.482 0.068 -38.128 1.00 88.50 106 TYR A O 1
ATOM 798 N N . THR A 1 107 ? 19.460 -0.234 -40.361 1.00 87.75 107 THR A N 1
ATOM 799 C CA . THR A 1 107 ? 20.912 -0.020 -40.535 1.00 87.75 107 THR A CA 1
ATOM 800 C C . THR A 1 107 ? 21.264 1.361 -41.081 1.00 87.75 107 THR A C 1
ATOM 802 O O . THR A 1 107 ? 22.359 1.847 -40.802 1.00 87.75 107 THR A O 1
ATOM 805 N N . CYS A 1 108 ? 20.355 1.993 -41.837 1.00 86.44 108 CYS A N 1
ATOM 806 C CA . CYS A 1 108 ? 20.415 3.386 -42.298 1.00 86.44 108 CYS A CA 1
ATOM 807 C C . CYS A 1 108 ? 21.753 3.812 -42.919 1.00 86.44 108 CYS A C 1
ATOM 809 O O . CYS A 1 108 ? 22.235 4.922 -42.692 1.00 86.44 108 CYS A O 1
ATOM 811 N N . LYS A 1 109 ? 22.359 2.931 -43.725 1.00 84.75 109 LYS A N 1
ATOM 812 C CA . LYS A 1 109 ? 23.701 3.145 -44.295 1.00 84.75 109 LYS A CA 1
ATOM 813 C C . LYS A 1 109 ? 23.809 4.375 -45.201 1.00 84.75 109 LYS A C 1
ATOM 815 O O . LYS A 1 109 ? 24.877 4.973 -45.265 1.00 84.75 109 LYS A O 1
ATOM 820 N N . SER A 1 110 ? 22.749 4.730 -45.927 1.00 84.12 110 SER A N 1
ATOM 821 C CA . SER A 1 110 ? 22.790 5.818 -46.921 1.00 84.12 110 SER A CA 1
ATOM 822 C C . SER A 1 110 ? 21.516 6.658 -47.013 1.00 84.12 110 SER A C 1
ATOM 824 O O . SER A 1 110 ? 21.548 7.746 -47.576 1.00 84.12 110 SER A O 1
ATOM 826 N N . SER A 1 111 ? 20.394 6.180 -46.475 1.00 92.19 111 SER A N 1
ATOM 827 C CA . SER A 1 111 ? 19.108 6.881 -46.485 1.00 92.19 111 SER A CA 1
ATOM 828 C C . SER A 1 111 ? 18.320 6.551 -45.223 1.00 92.19 111 SER A C 1
ATOM 830 O O . SER A 1 111 ? 18.524 5.499 -44.616 1.00 92.19 111 SER A O 1
ATOM 832 N N . CYS A 1 112 ? 17.411 7.443 -44.831 1.00 93.06 112 CYS A N 1
ATOM 833 C CA . CYS A 1 112 ? 16.517 7.184 -43.713 1.00 93.06 112 CYS A CA 1
ATOM 834 C C . CYS A 1 112 ? 15.523 6.063 -44.052 1.00 93.06 112 CYS A C 1
ATOM 836 O O . CYS A 1 112 ? 14.755 6.193 -45.002 1.00 93.06 112 CYS A O 1
ATOM 838 N N . GLU A 1 113 ? 15.535 4.986 -43.265 1.00 90.69 113 GLU A N 1
ATOM 839 C CA . GLU A 1 113 ? 14.607 3.850 -43.402 1.00 90.69 113 GLU A CA 1
ATOM 840 C C . GLU A 1 113 ? 13.295 4.055 -42.615 1.00 90.69 113 GLU A C 1
ATOM 842 O O . GLU A 1 113 ? 12.337 3.317 -42.824 1.00 90.69 113 GLU A O 1
ATOM 847 N N . PHE A 1 114 ? 13.222 5.066 -41.738 1.00 91.44 114 PHE A N 1
ATOM 848 C CA . PHE A 1 114 ? 12.018 5.372 -40.959 1.00 91.44 114 PHE A CA 1
ATOM 849 C C . PHE A 1 114 ? 10.921 5.983 -41.834 1.00 91.44 114 PHE A C 1
ATOM 851 O O . PHE A 1 114 ? 11.126 7.015 -42.482 1.00 91.44 114 PHE A O 1
ATOM 858 N N . THR A 1 115 ? 9.730 5.390 -41.777 1.00 91.56 115 THR A N 1
ATOM 859 C CA . THR A 1 115 ? 8.521 5.947 -42.394 1.00 91.56 115 THR A CA 1
ATOM 860 C C . THR A 1 115 ? 8.000 7.160 -41.609 1.00 91.56 115 THR A C 1
ATOM 862 O O . THR A 1 115 ? 8.451 7.456 -40.498 1.00 91.56 115 THR A O 1
ATOM 865 N N . ALA A 1 116 ? 7.037 7.893 -42.177 1.00 91.88 116 ALA A N 1
ATOM 866 C CA . ALA A 1 116 ? 6.345 8.957 -41.445 1.00 91.88 116 ALA A CA 1
ATOM 867 C C . ALA A 1 116 ? 5.618 8.403 -40.204 1.00 91.88 116 ALA A C 1
ATOM 869 O O . ALA A 1 116 ? 5.708 8.997 -39.129 1.00 91.88 116 ALA A O 1
ATOM 870 N N . ASP A 1 117 ? 4.996 7.230 -40.337 1.00 89.25 117 ASP A N 1
ATOM 871 C CA . ASP A 1 117 ? 4.294 6.552 -39.247 1.00 89.25 117 ASP A CA 1
ATOM 872 C C . ASP A 1 117 ? 5.258 6.128 -38.131 1.00 89.25 117 ASP A C 1
ATOM 874 O O . ASP A 1 117 ? 4.953 6.336 -36.957 1.00 89.25 117 ASP A O 1
ATOM 878 N N . ASP A 1 118 ? 6.459 5.637 -38.467 1.00 90.81 118 ASP A N 1
ATOM 879 C CA . ASP A 1 118 ? 7.485 5.305 -37.466 1.00 90.81 118 ASP A CA 1
ATOM 880 C C . ASP A 1 118 ? 7.919 6.542 -36.664 1.00 90.81 118 ASP A C 1
ATOM 882 O O . ASP A 1 118 ? 8.139 6.462 -35.452 1.00 90.81 118 ASP A O 1
ATOM 886 N N . LYS A 1 119 ? 8.028 7.706 -37.320 1.00 94.00 119 LYS A N 1
ATOM 887 C CA . LYS A 1 119 ? 8.366 8.970 -36.645 1.00 94.00 119 LYS A CA 1
ATOM 888 C C . LYS A 1 119 ? 7.250 9.410 -35.698 1.00 94.00 119 LYS A C 1
ATOM 890 O O . LYS A 1 119 ? 7.540 9.776 -34.560 1.00 94.00 119 LYS A O 1
ATOM 895 N N . THR A 1 120 ? 5.988 9.319 -36.119 1.00 94.31 120 THR A N 1
ATOM 896 C CA . THR A 1 120 ? 4.835 9.591 -35.246 1.00 94.31 120 THR A CA 1
ATOM 897 C C . THR A 1 120 ? 4.767 8.605 -34.077 1.00 94.31 120 THR A C 1
ATOM 899 O O . THR A 1 120 ? 4.544 9.017 -32.937 1.00 94.31 120 THR A O 1
ATOM 902 N N . ALA A 1 121 ? 5.018 7.316 -34.323 1.00 91.81 121 ALA A N 1
ATOM 903 C CA . ALA A 1 121 ? 5.081 6.295 -33.284 1.00 91.81 121 ALA A CA 1
ATOM 904 C C . ALA A 1 121 ? 6.188 6.598 -32.263 1.00 91.81 121 ALA A C 1
ATOM 906 O O . ALA A 1 121 ? 5.948 6.496 -31.060 1.00 91.81 121 ALA A O 1
ATOM 907 N N . PHE A 1 122 ? 7.362 7.046 -32.719 1.00 95.00 122 PHE A N 1
ATOM 908 C CA . PHE A 1 122 ? 8.450 7.461 -31.837 1.00 95.00 122 PHE A CA 1
ATOM 909 C C . PHE A 1 122 ? 8.078 8.686 -30.988 1.00 95.00 122 PHE A C 1
ATOM 911 O O . PHE A 1 122 ? 8.342 8.698 -29.787 1.00 95.00 122 PHE A O 1
ATOM 918 N N . THR A 1 123 ? 7.407 9.693 -31.563 1.00 96.12 123 THR A N 1
ATOM 919 C CA . THR A 1 123 ? 6.908 10.856 -30.805 1.00 96.12 123 THR A CA 1
ATOM 920 C C . THR A 1 123 ? 5.912 10.449 -29.718 1.00 96.12 123 THR A C 1
ATOM 922 O O . THR A 1 123 ? 6.029 10.894 -28.576 1.00 96.12 123 THR A O 1
ATOM 925 N N . ASN A 1 124 ? 4.964 9.566 -30.039 1.00 94.88 124 ASN A N 1
ATOM 926 C CA . ASN A 1 124 ? 3.999 9.058 -29.063 1.00 94.88 124 ASN A CA 1
ATOM 927 C C . ASN A 1 124 ? 4.689 8.244 -27.962 1.00 94.88 124 ASN A C 1
ATOM 929 O O . ASN A 1 124 ? 4.401 8.426 -26.778 1.00 94.88 124 ASN A O 1
ATOM 933 N N . TRP A 1 125 ? 5.632 7.380 -28.342 1.00 95.12 125 TRP A N 1
ATOM 934 C CA . TRP A 1 125 ? 6.429 6.601 -27.401 1.00 95.12 125 TRP A CA 1
ATOM 935 C C . TRP A 1 125 ? 7.255 7.498 -26.468 1.00 95.12 125 TRP A C 1
ATOM 937 O O . TRP A 1 125 ? 7.287 7.244 -25.268 1.00 95.12 125 TRP A O 1
ATOM 947 N N . LYS A 1 126 ? 7.861 8.582 -26.974 1.00 96.56 126 LYS A N 1
ATOM 948 C CA . LYS A 1 126 ? 8.613 9.560 -26.169 1.00 96.56 126 LYS A CA 1
ATOM 949 C C . LYS A 1 126 ? 7.757 10.140 -25.045 1.00 96.56 126 LYS A C 1
ATOM 951 O O . LYS A 1 126 ? 8.204 10.172 -23.900 1.00 96.56 126 LYS A O 1
ATOM 956 N N . GLN A 1 127 ? 6.519 10.535 -25.349 1.00 96.44 127 GLN A N 1
ATOM 957 C CA . GLN A 1 127 ? 5.589 11.017 -24.327 1.00 96.44 127 GLN A CA 1
ATOM 958 C C . GLN A 1 127 ? 5.268 9.924 -23.301 1.00 96.44 127 GLN A C 1
ATOM 960 O O . GLN A 1 127 ? 5.398 10.156 -22.104 1.00 96.44 127 GLN A O 1
ATOM 965 N N . GLN A 1 128 ? 4.931 8.714 -23.758 1.00 93.00 128 GLN A N 1
ATOM 966 C CA . GLN A 1 128 ? 4.651 7.584 -22.864 1.00 93.00 128 GLN A CA 1
ATOM 967 C C . GLN A 1 128 ? 5.846 7.242 -21.969 1.00 93.00 128 GLN A C 1
ATOM 969 O O . GLN A 1 128 ? 5.668 6.878 -20.808 1.00 93.00 128 GLN A O 1
ATOM 974 N N . TYR A 1 129 ? 7.065 7.343 -22.498 1.00 94.56 129 TYR A N 1
ATOM 975 C CA . TYR A 1 129 ? 8.287 7.069 -21.759 1.00 94.56 129 TYR A CA 1
ATOM 976 C C . TYR A 1 129 ? 8.558 8.142 -20.702 1.00 94.56 129 TYR A C 1
ATOM 978 O O . TYR A 1 129 ? 8.891 7.791 -19.573 1.00 94.56 129 TYR A O 1
ATOM 986 N N . HIS A 1 130 ? 8.331 9.423 -21.006 1.00 94.44 130 HIS A N 1
ATOM 987 C CA . HIS A 1 130 ? 8.379 10.486 -19.998 1.00 94.44 130 HIS A CA 1
ATOM 988 C C . HIS A 1 130 ? 7.308 10.305 -18.916 1.00 94.44 130 HIS A C 1
ATOM 990 O O . HIS A 1 130 ? 7.637 10.332 -17.731 1.00 94.44 130 HIS A O 1
ATOM 996 N N . ASP A 1 131 ? 6.063 10.011 -19.299 1.00 90.75 131 ASP A N 1
ATOM 997 C CA . ASP A 1 131 ? 4.983 9.728 -18.347 1.00 90.75 131 ASP A CA 1
ATOM 998 C C . ASP A 1 131 ? 5.339 8.533 -17.451 1.00 90.75 131 ASP A C 1
ATOM 1000 O O . ASP A 1 131 ? 5.099 8.546 -16.239 1.00 90.75 131 ASP A O 1
ATOM 1004 N N . TRP A 1 132 ? 5.950 7.496 -18.032 1.00 89.62 132 TRP A N 1
ATOM 1005 C CA . TRP A 1 132 ? 6.467 6.352 -17.295 1.00 89.62 132 TRP A CA 1
ATOM 1006 C C . TRP A 1 132 ? 7.598 6.752 -16.344 1.00 89.62 132 TRP A C 1
ATOM 1008 O O . TRP A 1 132 ? 7.555 6.359 -15.181 1.00 89.62 132 TRP A O 1
ATOM 1018 N N . GLN A 1 133 ? 8.581 7.546 -16.781 1.00 89.88 133 GLN A N 1
ATOM 1019 C CA . GLN A 1 133 ? 9.676 8.021 -15.927 1.00 89.88 133 GLN A CA 1
ATOM 1020 C C . GLN A 1 133 ? 9.146 8.842 -14.746 1.00 89.88 133 GLN A C 1
ATOM 1022 O O . GLN A 1 133 ? 9.569 8.629 -13.608 1.00 89.88 133 GLN A O 1
ATOM 1027 N N . ASP A 1 134 ? 8.169 9.713 -14.980 1.00 86.12 134 ASP A N 1
ATOM 1028 C CA . ASP A 1 134 ? 7.537 10.528 -13.944 1.00 86.12 134 ASP A CA 1
ATOM 1029 C C . ASP A 1 134 ? 6.733 9.687 -12.951 1.00 86.12 134 ASP A C 1
ATOM 1031 O O . ASP A 1 134 ? 6.811 9.899 -11.735 1.00 86.12 134 ASP A O 1
ATOM 1035 N N . GLN A 1 135 ? 6.004 8.681 -13.440 1.00 81.12 135 GLN A N 1
ATOM 1036 C CA . GLN A 1 135 ? 5.334 7.705 -12.582 1.00 81.12 135 GLN A CA 1
ATOM 1037 C C . GLN A 1 135 ? 6.339 6.876 -11.779 1.00 81.12 135 GLN A C 1
ATOM 1039 O O . GLN A 1 135 ? 6.094 6.582 -10.607 1.00 81.12 135 GLN A O 1
ATOM 1044 N N . ASN A 1 136 ? 7.452 6.497 -12.401 1.00 78.00 136 ASN A N 1
ATOM 1045 C CA . ASN A 1 136 ? 8.435 5.571 -11.860 1.00 78.00 136 ASN A CA 1
ATOM 1046 C C . ASN A 1 136 ? 9.522 6.250 -11.015 1.00 78.00 136 ASN A C 1
ATOM 1048 O O . ASN A 1 136 ? 10.302 5.578 -10.333 1.00 78.00 136 ASN A O 1
ATOM 1052 N N . ASN A 1 137 ? 9.555 7.583 -10.994 1.00 78.88 137 ASN A N 1
ATOM 1053 C CA . ASN A 1 137 ? 10.332 8.371 -10.051 1.00 78.88 137 ASN A CA 1
ATOM 1054 C C . ASN A 1 137 ? 9.809 8.120 -8.623 1.00 78.88 137 ASN A C 1
ATOM 1056 O O . ASN A 1 137 ? 8.984 8.847 -8.068 1.00 78.88 137 ASN A O 1
ATOM 1060 N N . ARG A 1 138 ? 10.328 7.035 -8.027 1.00 63.97 138 ARG A N 1
ATOM 1061 C CA . ARG A 1 138 ? 9.926 6.338 -6.785 1.00 63.97 138 ARG A CA 1
ATOM 1062 C C . ARG A 1 138 ? 9.589 7.237 -5.597 1.00 63.97 138 ARG A C 1
ATOM 1064 O O . ARG A 1 138 ? 8.746 6.891 -4.772 1.00 63.97 138 ARG A O 1
ATOM 1071 N N . ASN A 1 139 ? 10.226 8.399 -5.512 1.00 64.19 139 ASN A N 1
ATOM 1072 C CA . ASN A 1 139 ? 9.984 9.364 -4.447 1.00 64.19 139 ASN A CA 1
ATOM 1073 C C . ASN A 1 139 ? 8.564 9.944 -4.499 1.00 64.19 139 ASN A C 1
ATOM 1075 O O . ASN A 1 139 ? 7.988 10.205 -3.448 1.00 64.19 139 ASN A O 1
ATOM 1079 N N . LEU A 1 140 ? 7.980 10.125 -5.686 1.00 66.50 140 LEU A N 1
ATOM 1080 C CA . LEU A 1 140 ? 6.654 10.726 -5.838 1.00 66.50 140 LEU A CA 1
ATOM 1081 C C . LEU A 1 140 ? 5.537 9.775 -5.416 1.00 66.50 140 LEU A C 1
ATOM 1083 O O . LEU A 1 140 ? 4.675 10.184 -4.643 1.00 66.50 140 LEU A O 1
ATOM 1087 N N . GLN A 1 141 ? 5.559 8.514 -5.853 1.00 72.25 141 GLN A N 1
ATOM 1088 C CA . GLN A 1 141 ? 4.523 7.550 -5.461 1.00 72.25 141 GLN A CA 1
ATOM 1089 C C . GLN A 1 141 ? 4.551 7.258 -3.962 1.00 72.25 141 GLN A C 1
ATOM 1091 O O . GLN A 1 141 ? 3.510 7.283 -3.311 1.00 72.25 141 GLN A O 1
ATOM 1096 N N . LEU A 1 142 ? 5.741 7.048 -3.394 1.00 74.75 142 LEU A N 1
ATOM 1097 C CA . LEU A 1 142 ? 5.885 6.836 -1.958 1.00 74.75 142 LEU A CA 1
ATOM 1098 C C . LEU A 1 142 ? 5.367 8.046 -1.171 1.00 74.75 142 LEU A C 1
ATOM 1100 O O . LEU A 1 142 ? 4.579 7.878 -0.244 1.00 74.75 142 LEU A O 1
ATOM 1104 N N . ARG A 1 143 ? 5.753 9.268 -1.564 1.00 76.88 143 ARG A N 1
ATOM 1105 C CA . ARG A 1 143 ? 5.249 10.495 -0.930 1.00 76.88 143 ARG A CA 1
ATOM 1106 C C . ARG A 1 143 ? 3.731 10.593 -1.046 1.00 76.88 143 ARG A C 1
ATOM 1108 O O . ARG A 1 143 ? 3.079 10.829 -0.038 1.00 76.88 143 ARG A O 1
ATOM 1115 N N . ARG A 1 144 ? 3.154 10.346 -2.227 1.00 79.81 144 ARG A N 1
ATOM 1116 C CA . ARG A 1 144 ? 1.694 10.360 -2.439 1.00 79.81 144 ARG A CA 1
ATOM 1117 C C . ARG A 1 144 ? 0.980 9.344 -1.542 1.00 79.81 144 ARG A C 1
ATOM 1119 O O . ARG A 1 144 ? -0.005 9.696 -0.900 1.00 79.81 144 ARG A O 1
ATOM 1126 N N . ASN A 1 145 ? 1.522 8.134 -1.426 1.00 80.00 145 ASN A N 1
ATOM 1127 C CA . ASN A 1 145 ? 0.953 7.072 -0.596 1.00 80.00 145 ASN A CA 1
ATOM 1128 C C . ASN A 1 145 ? 1.122 7.325 0.911 1.00 80.00 145 ASN A C 1
ATOM 1130 O O . ASN A 1 145 ? 0.315 6.834 1.693 1.00 80.00 145 ASN A O 1
ATOM 1134 N N . LEU A 1 146 ? 2.135 8.094 1.329 1.00 84.50 146 LEU A N 1
ATOM 1135 C CA . LEU A 1 146 ? 2.341 8.492 2.727 1.00 84.50 146 LEU A CA 1
ATOM 1136 C C . LEU A 1 146 ? 1.466 9.681 3.138 1.00 84.50 146 LEU A C 1
ATOM 1138 O O . LEU A 1 146 ? 1.002 9.722 4.276 1.00 84.50 146 LEU A O 1
ATOM 1142 N N . VAL A 1 147 ? 1.232 10.638 2.232 1.00 87.56 147 VAL A N 1
ATOM 1143 C CA . VAL A 1 147 ? 0.501 11.881 2.538 1.00 87.56 147 VAL A CA 1
ATOM 1144 C C . VAL A 1 147 ? -0.915 11.594 3.032 1.00 87.56 147 VAL A C 1
ATOM 1146 O O . VAL A 1 147 ? -1.333 12.202 4.012 1.00 87.56 147 VAL A O 1
ATOM 1149 N N . GLY A 1 148 ? -1.631 10.649 2.415 1.00 86.88 148 GLY A N 1
ATOM 1150 C CA . GLY A 1 148 ? -2.999 10.299 2.816 1.00 86.88 148 GLY A CA 1
ATOM 1151 C C . GLY A 1 148 ? -3.091 9.799 4.267 1.00 86.88 148 GLY A C 1
ATOM 1152 O O . GLY A 1 148 ? -3.692 10.478 5.101 1.00 86.88 148 GLY A O 1
ATOM 1153 N N . PRO A 1 149 ? -2.473 8.651 4.607 1.00 87.38 149 PRO A N 1
ATOM 1154 C CA . PRO A 1 149 ? -2.458 8.126 5.972 1.00 87.38 149 PRO A CA 1
ATOM 1155 C C . PRO A 1 149 ? -1.889 9.113 6.996 1.00 87.38 149 PRO A C 1
ATOM 1157 O O . PRO A 1 149 ? -2.408 9.216 8.104 1.00 87.38 149 PRO A O 1
ATOM 1160 N N . LEU A 1 150 ? -0.855 9.879 6.637 1.00 90.06 150 LEU A N 1
ATOM 1161 C CA . LEU A 1 150 ? -0.280 10.877 7.537 1.00 90.06 150 LEU A CA 1
ATOM 1162 C C . LEU A 1 150 ? -1.265 12.016 7.833 1.00 90.06 150 LEU A C 1
ATOM 1164 O O . LEU A 1 150 ? -1.430 12.386 8.994 1.00 90.06 150 LEU A O 1
ATOM 1168 N N . ALA A 1 151 ? -1.947 12.543 6.812 1.00 93.50 151 ALA A N 1
ATOM 1169 C CA . ALA A 1 151 ? -2.953 13.588 6.978 1.00 93.50 151 ALA A CA 1
ATOM 1170 C C . ALA A 1 151 ? -4.113 13.112 7.863 1.00 93.50 151 ALA A C 1
ATOM 1172 O O . ALA A 1 151 ? -4.514 13.819 8.789 1.00 93.50 151 ALA A O 1
ATOM 1173 N N . PHE A 1 152 ? -4.602 11.889 7.633 1.00 90.94 152 PHE A N 1
ATOM 1174 C CA . PHE A 1 152 ? -5.632 11.298 8.482 1.00 90.94 152 PHE A CA 1
ATOM 1175 C C . PHE A 1 152 ? -5.156 11.130 9.920 1.00 90.94 152 PHE A C 1
ATOM 1177 O O . PHE A 1 152 ? -5.878 11.540 10.820 1.00 90.94 152 PHE A O 1
ATOM 1184 N N . LEU A 1 153 ? -3.942 10.622 10.149 1.00 91.19 153 LEU A N 1
ATOM 1185 C CA . LEU A 1 153 ? -3.398 10.438 11.494 1.00 91.19 153 LEU A CA 1
ATOM 1186 C C . LEU A 1 153 ? -3.280 11.762 12.264 1.00 91.19 153 LEU A C 1
ATOM 1188 O O . LEU A 1 153 ? -3.660 11.824 13.433 1.00 91.19 153 LEU A O 1
ATOM 1192 N N . ILE A 1 154 ? -2.783 12.819 11.611 1.00 93.06 154 ILE A N 1
ATOM 1193 C CA . ILE A 1 154 ? -2.615 14.148 12.221 1.00 93.06 154 ILE A CA 1
ATOM 1194 C C . ILE A 1 154 ? -3.960 14.710 12.699 1.00 93.06 154 ILE A C 1
ATOM 1196 O O . ILE A 1 154 ? -4.012 15.353 13.745 1.00 93.06 154 ILE A O 1
ATOM 1200 N N . ILE A 1 155 ? -5.046 14.455 11.965 1.00 96.12 155 ILE A N 1
ATOM 1201 C CA . ILE A 1 155 ? -6.384 14.967 12.291 1.00 96.12 155 ILE A CA 1
ATOM 1202 C C . ILE A 1 155 ? -7.120 14.026 13.254 1.00 96.12 155 ILE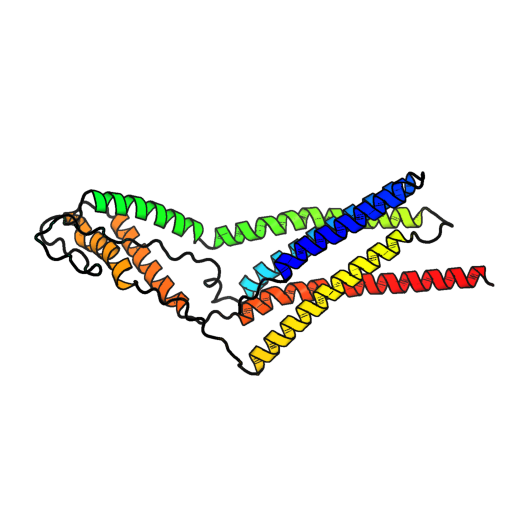 A C 1
ATOM 1204 O O . ILE A 1 155 ? -7.677 14.470 14.258 1.00 96.12 155 ILE A O 1
ATOM 1208 N N . SER A 1 156 ? -7.139 12.723 12.977 1.00 91.81 156 SER A N 1
ATOM 1209 C CA . SER A 1 156 ? -7.966 11.757 13.703 1.00 91.81 156 SER A CA 1
ATOM 1210 C C . SER A 1 156 ? -7.459 11.492 15.116 1.00 91.81 156 SER A C 1
ATOM 1212 O O . SER A 1 156 ? -8.267 11.305 16.023 1.00 91.81 156 SER A O 1
ATOM 1214 N N . LEU A 1 157 ? -6.139 11.515 15.328 1.00 93.56 157 LEU A N 1
ATOM 1215 C CA . LEU A 1 157 ? -5.528 11.242 16.627 1.00 93.56 157 LEU A CA 1
ATOM 1216 C C . LEU A 1 157 ? -5.926 12.272 17.707 1.00 93.56 157 LEU A C 1
ATOM 1218 O O . LEU A 1 157 ? -6.447 11.855 18.746 1.00 93.56 157 LEU A O 1
ATOM 1222 N N . PRO A 1 158 ? -5.742 13.598 17.520 1.00 95.31 158 PRO A N 1
ATOM 1223 C CA . PRO A 1 158 ? -6.161 14.577 18.523 1.00 95.31 158 PRO A CA 1
ATOM 1224 C C . PRO A 1 158 ? -7.680 14.585 18.713 1.00 95.31 158 PRO A C 1
ATOM 1226 O O . PRO A 1 158 ? -8.144 14.674 19.852 1.00 95.31 158 PRO A O 1
ATOM 1229 N N . LEU A 1 159 ? -8.459 14.425 17.635 1.00 92.38 159 LEU A N 1
ATOM 1230 C CA . LEU A 1 159 ? -9.918 14.332 17.722 1.00 92.38 159 LEU A CA 1
ATOM 1231 C C . LEU A 1 159 ? -10.345 13.135 18.576 1.00 92.38 159 LEU A C 1
ATOM 1233 O O . LEU A 1 159 ? -11.148 13.304 19.494 1.00 92.38 159 LEU A O 1
ATOM 1237 N N . TYR A 1 160 ? -9.771 11.953 18.340 1.00 93.38 160 TYR A N 1
ATOM 1238 C CA . TYR A 1 160 ? -10.030 10.759 19.143 1.00 93.38 160 TYR A CA 1
ATOM 1239 C C . TYR A 1 160 ? -9.810 11.025 20.638 1.00 93.38 160 TYR A C 1
ATOM 1241 O O . TYR A 1 160 ? -10.702 10.760 21.446 1.00 93.38 160 TYR A O 1
ATOM 1249 N N . PHE A 1 161 ? -8.667 11.610 21.014 1.00 93.88 161 PHE A N 1
ATOM 1250 C CA . PHE A 1 161 ? -8.373 11.915 22.416 1.00 93.88 161 PHE A CA 1
ATOM 1251 C C . PHE A 1 161 ? -9.346 12.929 23.028 1.00 93.88 161 PHE A C 1
ATOM 1253 O O . PHE A 1 161 ? -9.732 12.776 24.191 1.00 93.88 161 PHE A O 1
ATOM 1260 N N . ILE A 1 162 ? -9.763 13.948 22.271 1.00 94.69 162 ILE A N 1
ATOM 1261 C CA . ILE A 1 162 ? -10.756 14.929 22.726 1.00 94.69 162 ILE A CA 1
ATOM 1262 C C . ILE A 1 162 ? -12.095 14.235 22.995 1.00 94.69 162 ILE A C 1
ATOM 1264 O O . ILE A 1 162 ? -12.636 14.365 24.094 1.00 94.69 162 ILE A O 1
ATOM 1268 N N . PHE A 1 163 ? -12.604 13.454 22.039 1.00 90.69 163 PHE A N 1
ATOM 1269 C CA . PHE A 1 163 ? -13.879 12.750 22.187 1.00 90.69 163 PHE A CA 1
ATOM 1270 C C . PHE A 1 163 ? -13.849 11.723 23.317 1.00 90.69 163 PHE A C 1
ATOM 1272 O O . PHE A 1 163 ? -14.787 11.663 24.114 1.00 90.69 163 PHE A O 1
ATOM 1279 N N . MET A 1 164 ? -12.747 10.986 23.453 1.00 88.50 164 MET A N 1
ATOM 1280 C CA . MET A 1 164 ? -12.561 10.038 24.546 1.00 88.50 164 MET A CA 1
ATOM 1281 C C . MET A 1 164 ? -12.623 10.742 25.909 1.00 88.50 164 MET A C 1
ATOM 1283 O O . MET A 1 164 ? -13.366 10.324 26.797 1.00 88.50 164 MET A O 1
ATOM 1287 N N . ARG A 1 165 ? -11.919 11.872 26.069 1.00 92.31 165 ARG A N 1
ATOM 1288 C CA . ARG A 1 165 ? -11.957 12.669 27.309 1.00 92.31 165 ARG A CA 1
ATOM 1289 C C . ARG A 1 165 ? -13.339 13.252 27.594 1.00 92.31 165 ARG A C 1
ATOM 1291 O O . ARG A 1 165 ? -13.747 13.300 28.754 1.00 92.31 165 ARG A O 1
ATOM 1298 N N . LEU A 1 166 ? -14.064 13.707 26.572 1.00 90.56 166 LEU A N 1
ATOM 1299 C CA . LEU A 1 166 ? -15.429 14.217 26.732 1.00 90.56 166 LEU A CA 1
ATOM 1300 C C . LEU A 1 166 ? -16.386 13.117 27.198 1.00 90.56 166 LEU A C 1
ATOM 1302 O O . LEU A 1 166 ? -17.182 13.344 28.110 1.00 90.56 166 LEU A O 1
ATOM 1306 N N . MET A 1 167 ? -16.259 11.917 26.631 1.00 87.31 167 MET A N 1
ATOM 1307 C CA . MET A 1 167 ? -17.046 10.752 27.024 1.00 87.31 167 MET A CA 1
ATOM 1308 C C . MET A 1 167 ? -16.760 10.345 28.480 1.00 87.31 167 MET A C 1
ATOM 1310 O O . MET A 1 167 ? -17.684 10.065 29.243 1.00 87.31 167 MET A O 1
ATOM 1314 N N . GLU A 1 168 ? -15.495 10.391 28.907 1.00 88.31 168 GLU A N 1
ATOM 1315 C CA . GLU A 1 168 ? -15.114 10.125 30.299 1.00 88.31 168 GLU A CA 1
ATOM 1316 C C . GLU A 1 168 ? -15.636 11.177 31.281 1.00 88.31 168 GLU A C 1
ATOM 1318 O O . GLU A 1 168 ? -16.065 10.825 32.381 1.00 88.31 168 GLU A O 1
ATOM 1323 N N . ARG A 1 169 ? -15.616 12.462 30.904 1.00 90.38 169 ARG A N 1
ATOM 1324 C CA . ARG A 1 169 ? -16.170 13.545 31.733 1.00 90.38 169 ARG A CA 1
ATOM 1325 C C . ARG A 1 169 ? -17.679 13.407 31.894 1.00 90.38 169 ARG A C 1
ATOM 1327 O O . ARG A 1 169 ? -18.175 13.539 33.007 1.00 90.38 169 ARG A O 1
ATOM 1334 N N . GLY A 1 170 ? -18.389 13.085 30.811 1.00 85.94 170 GLY A N 1
ATOM 1335 C CA . GLY A 1 170 ? -19.830 12.836 30.855 1.00 85.94 170 GLY A CA 1
ATOM 1336 C C . GLY A 1 170 ? -20.194 11.713 31.826 1.00 85.94 170 GLY A C 1
ATOM 1337 O O . GLY A 1 170 ? -21.114 11.866 32.618 1.00 85.94 170 GLY A O 1
ATOM 1338 N N . ALA A 1 171 ? -19.409 10.633 31.842 1.00 83.06 171 ALA A N 1
ATOM 1339 C CA . ALA A 1 171 ? -19.647 9.500 32.735 1.00 83.06 171 ALA A CA 1
ATOM 1340 C C . ALA A 1 171 ? -19.404 9.806 34.226 1.00 83.06 171 ALA A C 1
ATOM 1342 O O . ALA A 1 171 ? -19.992 9.148 35.076 1.00 83.06 171 ALA A O 1
ATOM 1343 N N . LYS A 1 172 ? -18.535 10.771 34.562 1.00 85.44 172 LYS A N 1
ATOM 1344 C CA . LYS A 1 172 ? -18.250 11.143 35.963 1.00 85.44 172 LYS A CA 1
ATOM 1345 C C . LYS A 1 172 ? -19.299 12.076 36.568 1.00 85.44 172 LYS A C 1
ATOM 1347 O O . LYS A 1 172 ? -19.449 12.099 37.782 1.00 85.44 172 LYS A O 1
ATOM 1352 N N . ASN A 1 173 ? -19.999 12.841 35.734 1.00 85.56 173 ASN A N 1
ATOM 1353 C CA . ASN A 1 173 ? -20.907 13.897 36.182 1.00 85.56 173 ASN A CA 1
ATOM 1354 C C . ASN A 1 173 ? -22.336 13.408 36.484 1.00 85.56 173 ASN A C 1
ATOM 1356 O O . ASN A 1 173 ? -23.168 14.221 36.870 1.00 85.56 173 ASN A O 1
ATOM 1360 N N . GLU A 1 174 ? -22.632 12.113 36.333 1.00 80.94 174 GLU A N 1
ATOM 1361 C CA . GLU A 1 174 ? -23.935 11.525 36.676 1.00 80.94 174 GLU A CA 1
ATOM 1362 C C . GLU A 1 174 ? -23.835 10.599 37.910 1.00 80.94 174 GLU A C 1
ATOM 1364 O O . GLU A 1 174 ? -23.887 9.372 37.772 1.00 80.94 174 GLU A O 1
ATOM 1369 N N . PRO A 1 175 ? -23.667 11.148 39.131 1.00 71.56 175 PRO A N 1
ATOM 1370 C CA . PRO A 1 175 ? -23.627 10.346 40.350 1.00 71.56 175 PRO A CA 1
ATOM 1371 C C . PRO A 1 175 ? -24.968 9.626 40.570 1.00 71.56 175 PRO A C 1
ATOM 1373 O O . PRO A 1 175 ? -26.034 10.231 40.491 1.00 71.56 175 PRO A O 1
ATOM 1376 N N . GLY A 1 176 ? -24.917 8.318 40.837 1.00 77.44 176 GLY A N 1
ATOM 1377 C CA . GLY A 1 176 ? -26.088 7.495 41.170 1.00 77.44 176 GLY A CA 1
ATOM 1378 C C . GLY A 1 176 ? -26.775 6.790 39.993 1.00 77.44 176 GLY A C 1
ATOM 1379 O O . GLY A 1 176 ? -27.614 5.919 40.222 1.00 77.44 176 GLY A O 1
ATOM 1380 N N . LYS A 1 177 ? -26.410 7.081 38.737 1.00 72.06 177 LYS A N 1
ATOM 1381 C CA . LYS A 1 177 ? -26.886 6.290 37.590 1.00 72.06 177 LYS A CA 1
ATOM 1382 C C . LYS A 1 177 ? -26.022 5.047 37.391 1.00 72.06 177 LYS A C 1
ATOM 1384 O O . LYS A 1 177 ? -24.795 5.103 37.451 1.00 72.06 177 LYS A O 1
ATOM 1389 N N . ARG A 1 178 ? -26.680 3.915 37.115 1.00 71.94 178 ARG A N 1
ATOM 1390 C CA . ARG A 1 178 ? -26.014 2.663 36.724 1.00 71.94 178 ARG A CA 1
ATOM 1391 C C . ARG A 1 178 ? -25.062 2.935 35.549 1.00 71.94 178 ARG A C 1
ATOM 1393 O O . ARG A 1 178 ? -25.425 3.712 34.662 1.00 71.94 178 ARG A O 1
ATOM 1400 N N . PRO A 1 179 ? -23.873 2.308 35.514 1.00 68.94 179 PRO A N 1
ATOM 1401 C CA . PRO A 1 179 ? -22.932 2.491 34.417 1.00 68.94 179 PRO A CA 1
ATOM 1402 C C . PRO A 1 179 ? -23.634 2.222 33.084 1.00 68.94 179 PRO A C 1
ATOM 1404 O O . PRO A 1 179 ? -24.238 1.168 32.888 1.00 68.94 179 PRO A O 1
ATOM 1407 N N . SER A 1 180 ? -23.586 3.208 32.187 1.00 74.75 180 SER A N 1
ATOM 1408 C CA . SER A 1 180 ? -24.260 3.141 30.890 1.00 74.75 180 SER A CA 1
ATOM 1409 C C . SER A 1 180 ? -23.782 1.910 30.116 1.00 74.75 180 SER A C 1
ATOM 1411 O O . SER A 1 180 ? -22.595 1.790 29.798 1.00 74.75 180 SER A O 1
ATOM 1413 N N . SER A 1 181 ? -24.711 0.995 29.815 1.00 82.50 181 SER A N 1
ATOM 1414 C CA . SER A 1 181 ? -24.455 -0.261 29.089 1.00 82.50 181 SER A CA 1
ATOM 1415 C C . SER A 1 181 ? -23.688 -0.028 27.776 1.00 82.50 181 SER A C 1
ATOM 1417 O O . SER A 1 181 ? -22.793 -0.800 27.435 1.00 82.50 181 SER A O 1
ATOM 1419 N N . LEU A 1 182 ? -23.937 1.108 27.112 1.00 80.44 182 LEU A N 1
ATOM 1420 C CA . LEU A 1 182 ? -23.226 1.557 25.910 1.00 80.44 182 LEU A CA 1
ATOM 1421 C C . LEU A 1 182 ? -21.708 1.636 26.080 1.00 80.44 182 LEU A C 1
ATOM 1423 O O . LEU A 1 182 ? -20.964 1.257 25.180 1.00 80.44 182 LEU A O 1
ATOM 1427 N N . ARG A 1 183 ? -21.234 2.151 27.219 1.00 85.25 183 ARG A N 1
ATOM 1428 C CA . ARG A 1 183 ? -19.797 2.324 27.460 1.00 85.25 183 ARG A CA 1
ATOM 1429 C C . ARG A 1 183 ? -19.105 0.972 27.568 1.00 85.25 183 ARG A C 1
ATOM 1431 O O . ARG A 1 183 ? -18.029 0.779 27.008 1.00 85.25 183 ARG A O 1
ATOM 1438 N N . SER A 1 184 ? -19.743 0.043 28.273 1.00 87.56 184 SER A N 1
ATOM 1439 C CA . SER A 1 184 ? -19.249 -1.323 28.390 1.00 87.56 184 SER A CA 1
ATOM 1440 C C . SER A 1 184 ? -19.206 -1.982 27.011 1.00 87.56 184 SER A C 1
ATOM 1442 O O . SER A 1 184 ? -18.159 -2.484 26.604 1.00 87.56 184 SER A O 1
ATOM 1444 N N . LEU A 1 185 ? -20.299 -1.868 26.247 1.00 86.50 185 LEU A N 1
ATOM 1445 C CA . LEU A 1 185 ? -20.401 -2.381 24.883 1.00 86.50 185 LEU A CA 1
ATOM 1446 C C . LEU A 1 185 ? -19.296 -1.826 23.966 1.00 86.50 185 LEU A C 1
ATOM 1448 O O . LEU A 1 185 ? -18.660 -2.591 23.245 1.00 86.50 185 LEU A O 1
ATOM 1452 N N . TYR A 1 186 ? -19.009 -0.523 24.042 1.00 88.38 186 TYR A N 1
ATOM 1453 C CA . TYR A 1 186 ? -17.918 0.120 23.305 1.00 88.38 186 TYR A CA 1
ATOM 1454 C C . TYR A 1 186 ? -16.559 -0.530 23.588 1.00 88.38 186 TYR A C 1
ATOM 1456 O O . TYR A 1 186 ? -15.856 -0.921 22.656 1.00 88.38 186 TYR A O 1
ATOM 1464 N N . TYR A 1 187 ? -16.188 -0.701 24.862 1.00 90.75 187 TYR A N 1
ATOM 1465 C CA . TYR A 1 187 ? -14.913 -1.338 25.192 1.00 90.75 187 TYR A CA 1
ATOM 1466 C C . TYR A 1 187 ? -14.869 -2.806 24.774 1.00 90.75 187 TYR A C 1
ATOM 1468 O O . TYR A 1 187 ? -13.821 -3.251 24.309 1.00 90.75 187 TYR A O 1
ATOM 1476 N N . TYR A 1 188 ? -15.980 -3.542 24.891 1.00 90.62 188 TYR A N 1
ATOM 1477 C CA . TYR A 1 188 ? -16.061 -4.921 24.408 1.00 90.62 188 TYR A CA 1
ATOM 1478 C C . TYR A 1 188 ? -15.812 -5.007 22.905 1.00 90.62 188 TYR A C 1
ATOM 1480 O O . TYR A 1 188 ? -15.012 -5.838 22.482 1.00 90.62 188 TYR A O 1
ATOM 1488 N N . PHE A 1 189 ? -16.418 -4.126 22.105 1.00 88.38 189 PHE A N 1
ATOM 1489 C CA . PHE A 1 189 ? -16.174 -4.091 20.663 1.00 88.38 189 PHE A CA 1
ATOM 1490 C C . PHE A 1 189 ? -14.719 -3.779 20.325 1.00 88.38 189 PHE A C 1
ATOM 1492 O O . PHE A 1 189 ? -14.147 -4.429 19.452 1.00 88.38 189 PHE A O 1
ATOM 1499 N N . LEU A 1 190 ? -14.097 -2.825 21.019 1.00 89.62 190 LEU A N 1
ATOM 1500 C CA . LEU A 1 190 ? -12.698 -2.483 20.766 1.00 89.62 190 LEU A CA 1
ATOM 1501 C C . LEU A 1 190 ? -11.728 -3.573 21.215 1.00 89.62 190 LEU A C 1
ATOM 1503 O O . LEU A 1 190 ? -10.784 -3.880 20.488 1.00 89.62 190 LEU A O 1
ATOM 1507 N N . ALA A 1 191 ? -11.972 -4.192 22.370 1.00 92.12 191 ALA A N 1
ATOM 1508 C CA . ALA A 1 191 ? -11.200 -5.344 22.816 1.00 92.12 191 ALA A CA 1
ATOM 1509 C C . ALA A 1 191 ? -11.349 -6.502 21.819 1.00 92.12 191 ALA A C 1
ATOM 1511 O O . ALA A 1 191 ? -10.355 -7.070 21.381 1.00 92.12 191 ALA A O 1
ATOM 1512 N N . PHE A 1 192 ? -12.574 -6.811 21.397 1.00 89.06 192 PHE A N 1
ATOM 1513 C CA . PHE A 1 192 ? -12.838 -7.876 20.436 1.00 89.06 192 PHE A CA 1
ATOM 1514 C C . PHE A 1 192 ? -12.193 -7.608 19.069 1.00 89.06 192 PHE A C 1
ATOM 1516 O O . PHE A 1 192 ? -11.526 -8.484 18.525 1.00 89.06 192 PHE A O 1
ATOM 1523 N N . GLY A 1 193 ? -12.312 -6.387 18.542 1.00 85.81 193 GLY A N 1
ATOM 1524 C CA . GLY A 1 193 ? -11.664 -5.989 17.292 1.00 85.81 193 GLY A CA 1
ATOM 1525 C C . GLY A 1 193 ? -10.139 -6.072 17.374 1.00 85.81 193 GLY A C 1
ATOM 1526 O O . GLY A 1 193 ? -9.506 -6.662 16.499 1.00 85.81 193 GLY A O 1
ATOM 1527 N N . GLY A 1 194 ? -9.547 -5.560 18.459 1.00 86.31 194 GLY A N 1
ATOM 1528 C CA . GLY A 1 194 ? -8.111 -5.690 18.717 1.00 86.31 194 GLY A CA 1
ATOM 1529 C C . GLY A 1 194 ? -7.664 -7.152 18.808 1.00 86.31 194 GLY A C 1
ATOM 1530 O O . GLY A 1 194 ? -6.627 -7.514 18.251 1.00 86.31 194 GLY A O 1
ATOM 1531 N N . LEU A 1 195 ? -8.468 -8.011 19.443 1.00 92.00 195 LEU A N 1
ATOM 1532 C CA . LEU A 1 195 ? -8.200 -9.444 19.554 1.00 92.00 195 LEU A CA 1
ATOM 1533 C C . LEU A 1 195 ? -8.213 -10.129 18.184 1.00 92.00 195 LEU A C 1
ATOM 1535 O O . LEU A 1 195 ? -7.265 -10.842 17.871 1.00 92.00 195 LEU A O 1
ATOM 1539 N N . ILE A 1 196 ? -9.237 -9.887 17.358 1.00 87.31 196 ILE A N 1
ATOM 1540 C CA . ILE A 1 196 ? -9.327 -10.451 16.001 1.00 87.31 196 ILE A CA 1
ATOM 1541 C C . ILE A 1 196 ? -8.093 -10.067 15.184 1.00 87.31 196 ILE A C 1
ATOM 1543 O O . ILE A 1 196 ? -7.437 -10.944 14.621 1.00 87.31 196 ILE A O 1
ATOM 1547 N N . ILE A 1 197 ? -7.753 -8.773 15.153 1.00 86.81 197 ILE A N 1
ATOM 1548 C CA . ILE A 1 197 ? -6.584 -8.274 14.418 1.00 86.81 197 ILE A CA 1
ATOM 1549 C C . ILE A 1 197 ? -5.315 -8.970 14.922 1.00 86.81 197 ILE A C 1
ATOM 1551 O O . ILE A 1 197 ? -4.526 -9.465 14.120 1.00 86.81 197 ILE A O 1
ATOM 1555 N N . THR A 1 198 ? -5.143 -9.071 16.242 1.00 90.44 198 THR A N 1
ATOM 1556 C CA . THR A 1 198 ? -3.971 -9.714 16.853 1.00 90.44 198 THR A CA 1
ATOM 1557 C C . THR A 1 198 ? -3.864 -11.187 16.474 1.00 90.44 198 THR A C 1
ATOM 1559 O O . THR A 1 198 ? -2.790 -11.626 16.079 1.00 90.44 198 THR A O 1
ATOM 1562 N N . VAL A 1 199 ? -4.958 -11.950 16.569 1.00 92.38 199 VAL A N 1
ATOM 1563 C CA . VAL A 1 199 ? -4.965 -13.396 16.298 1.00 92.38 199 VAL A CA 1
ATOM 1564 C C . VAL A 1 199 ? -4.690 -13.686 14.824 1.00 92.38 199 VAL A C 1
ATOM 1566 O O . VAL A 1 199 ? -3.859 -14.543 14.529 1.00 92.38 199 VAL A O 1
ATOM 1569 N N . ILE A 1 200 ? -5.332 -12.954 13.905 1.00 87.62 200 ILE A N 1
ATOM 1570 C CA . ILE A 1 200 ? -5.103 -13.109 12.458 1.00 87.62 200 ILE A CA 1
ATOM 1571 C C . ILE A 1 200 ? -3.638 -12.800 12.124 1.00 87.62 200 ILE A C 1
ATOM 1573 O O . ILE A 1 200 ? -2.962 -13.619 11.500 1.00 87.62 200 ILE A O 1
ATOM 1577 N N . SER A 1 201 ? -3.128 -11.665 12.608 1.00 87.94 201 SER A N 1
ATOM 1578 C CA . SER A 1 201 ? -1.754 -11.229 12.321 1.00 87.94 201 SER A CA 1
ATOM 1579 C C . SER A 1 201 ? -0.719 -12.172 12.936 1.00 87.94 201 SER A C 1
ATOM 1581 O O . SER A 1 201 ? 0.270 -12.517 12.296 1.00 87.94 201 SER A O 1
ATOM 1583 N N . ALA A 1 202 ? -0.954 -12.643 14.165 1.00 93.00 202 ALA A N 1
ATOM 1584 C CA . ALA A 1 202 ? -0.086 -13.611 14.8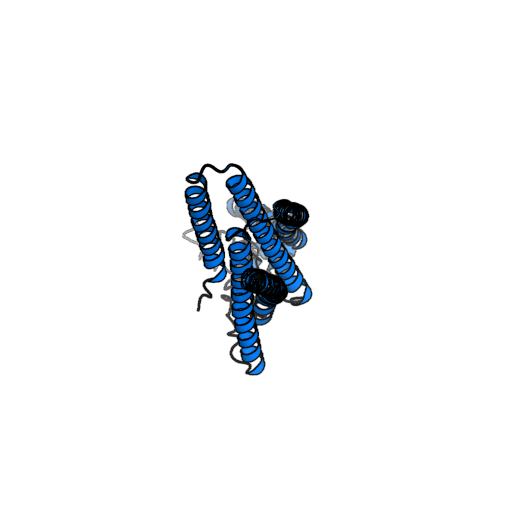29 1.00 93.00 202 ALA A CA 1
ATOM 1585 C C . ALA A 1 202 ? -0.052 -14.944 14.072 1.00 93.00 202 ALA A C 1
ATOM 1587 O O . ALA A 1 202 ? 1.029 -15.473 13.826 1.00 93.00 202 ALA A O 1
ATOM 1588 N N . GLY A 1 203 ? -1.212 -15.465 13.655 1.00 92.38 203 GLY A N 1
ATOM 1589 C CA . GLY A 1 203 ? -1.297 -16.687 12.854 1.00 92.38 203 GLY A CA 1
ATOM 1590 C C . GLY A 1 203 ? -0.550 -16.562 11.525 1.00 92.38 203 GLY A C 1
ATOM 1591 O O . GLY A 1 203 ? 0.202 -17.464 11.154 1.00 92.38 203 GLY A O 1
ATOM 1592 N N . SER A 1 204 ? -0.688 -15.419 10.850 1.00 87.69 204 SER A N 1
ATOM 1593 C CA . SER A 1 204 ? 0.024 -15.130 9.603 1.00 87.69 204 SER A CA 1
ATOM 1594 C C . SER A 1 204 ? 1.543 -15.031 9.804 1.00 87.69 204 SER A C 1
ATOM 1596 O O . SER A 1 204 ? 2.307 -15.676 9.084 1.00 87.69 204 SER A O 1
ATOM 1598 N N . LEU A 1 205 ? 2.004 -14.321 10.843 1.00 90.94 205 LEU A N 1
ATOM 1599 C CA . LEU A 1 205 ? 3.428 -14.229 11.202 1.00 90.94 205 LEU A CA 1
ATOM 1600 C C . LEU A 1 205 ? 4.033 -15.592 11.552 1.00 90.94 205 LEU A C 1
ATOM 1602 O O . LEU A 1 205 ? 5.140 -15.900 11.112 1.00 90.94 205 LEU A O 1
ATOM 1606 N N . VAL A 1 206 ? 3.310 -16.416 12.312 1.00 94.06 206 VAL A N 1
ATOM 1607 C CA . VAL A 1 206 ? 3.727 -17.782 12.647 1.00 94.06 206 VAL A CA 1
ATOM 1608 C C . VAL A 1 206 ? 3.842 -18.614 11.372 1.00 94.06 206 VAL A C 1
ATOM 1610 O O . VAL A 1 206 ? 4.893 -19.203 11.138 1.00 94.06 206 VAL A O 1
ATOM 1613 N N . ASN A 1 207 ? 2.829 -18.602 10.502 1.00 91.12 207 ASN A N 1
ATOM 1614 C CA . ASN A 1 207 ? 2.870 -19.311 9.221 1.00 91.12 207 ASN A CA 1
ATOM 1615 C C . ASN A 1 207 ? 4.061 -18.867 8.349 1.00 91.12 207 ASN A C 1
ATOM 1617 O O . ASN A 1 207 ? 4.821 -19.712 7.876 1.00 91.12 207 ASN A O 1
ATOM 1621 N N . THR A 1 208 ? 4.295 -17.562 8.199 1.00 88.31 208 THR A N 1
ATOM 1622 C CA . THR A 1 208 ? 5.445 -17.030 7.448 1.00 88.31 208 THR A CA 1
ATOM 1623 C C . THR A 1 208 ? 6.778 -17.418 8.091 1.00 88.31 208 THR A C 1
ATOM 1625 O O . THR A 1 208 ? 7.734 -17.769 7.390 1.00 88.31 208 THR A O 1
ATOM 1628 N N . GLY A 1 209 ? 6.850 -17.424 9.424 1.00 89.50 209 GLY A N 1
ATOM 1629 C CA . GLY A 1 209 ? 8.005 -17.897 10.185 1.00 89.50 209 GLY A CA 1
ATOM 1630 C C . GLY A 1 209 ? 8.287 -19.382 9.949 1.00 89.50 209 GLY A C 1
ATOM 1631 O O . GLY A 1 209 ? 9.416 -19.744 9.620 1.00 89.50 209 GLY A O 1
ATOM 1632 N N . LEU A 1 210 ? 7.261 -20.235 10.014 1.00 91.75 210 LEU A N 1
ATOM 1633 C CA . LEU A 1 210 ? 7.364 -21.670 9.732 1.00 91.75 210 LEU A CA 1
ATOM 1634 C C . LEU A 1 210 ? 7.778 -21.939 8.283 1.00 91.75 210 LEU A C 1
ATOM 1636 O O . LEU A 1 210 ? 8.688 -22.729 8.050 1.00 91.75 210 LEU A O 1
ATOM 1640 N N . GLN A 1 211 ? 7.181 -21.255 7.304 1.00 87.75 211 GLN A N 1
ATOM 1641 C CA . GLN A 1 211 ? 7.582 -21.379 5.899 1.00 87.75 211 GLN A CA 1
ATOM 1642 C C . GLN A 1 211 ? 9.023 -20.905 5.666 1.00 87.75 211 GLN A C 1
ATOM 1644 O O . GLN A 1 211 ? 9.730 -21.435 4.806 1.00 87.75 211 GLN A O 1
ATOM 1649 N N . SER A 1 212 ? 9.480 -19.890 6.404 1.00 86.44 212 SER A N 1
ATOM 1650 C CA . SER A 1 212 ? 10.880 -19.441 6.390 1.00 86.44 212 SER A CA 1
ATOM 1651 C C . SER A 1 212 ? 11.806 -20.505 6.969 1.00 86.44 212 SER A C 1
ATOM 1653 O O . SER A 1 212 ? 12.804 -20.847 6.338 1.00 86.44 212 SER A O 1
ATOM 1655 N N . TRP A 1 213 ? 11.443 -21.066 8.122 1.00 89.50 213 TRP A N 1
ATOM 1656 C CA . TRP A 1 213 ? 12.231 -22.069 8.829 1.00 89.50 213 TRP A CA 1
ATOM 1657 C C . TRP A 1 213 ? 12.341 -23.386 8.052 1.00 89.50 213 TRP A C 1
ATOM 1659 O O . TRP A 1 213 ? 13.441 -23.893 7.847 1.00 89.50 213 TRP A O 1
ATOM 1669 N N . LEU A 1 214 ? 11.221 -23.888 7.526 1.00 90.94 214 LEU A N 1
ATOM 1670 C CA . LEU A 1 214 ? 11.163 -25.128 6.746 1.00 90.94 214 LEU A CA 1
ATOM 1671 C C . LEU A 1 214 ? 11.708 -24.973 5.318 1.00 90.94 214 LEU A C 1
ATOM 1673 O O . LEU A 1 214 ? 11.754 -25.949 4.574 1.00 90.94 214 LEU A O 1
ATOM 1677 N N . LYS A 1 215 ? 12.082 -23.752 4.903 1.00 87.25 215 LYS A N 1
ATOM 1678 C CA . LYS A 1 215 ? 12.473 -23.413 3.521 1.00 87.25 215 LYS A CA 1
ATOM 1679 C C . LYS A 1 215 ? 11.438 -23.854 2.474 1.00 87.25 215 LYS A C 1
ATOM 1681 O O . LYS A 1 215 ? 11.770 -24.018 1.302 1.00 87.25 215 LYS A O 1
ATOM 1686 N N . ILE A 1 216 ? 10.176 -24.016 2.878 1.00 81.50 216 ILE A N 1
ATOM 1687 C CA . ILE A 1 216 ? 9.096 -24.405 1.975 1.00 81.50 216 ILE A CA 1
ATOM 1688 C C . ILE A 1 216 ? 8.807 -23.214 1.062 1.00 81.50 216 ILE A C 1
ATOM 1690 O O . ILE A 1 216 ? 8.473 -22.120 1.524 1.00 81.50 216 ILE A O 1
ATOM 1694 N N . GLY A 1 217 ? 9.017 -23.454 -0.233 1.00 59.78 217 GLY A N 1
ATOM 1695 C CA . GLY A 1 217 ? 8.497 -22.702 -1.366 1.00 59.78 217 GLY A CA 1
ATOM 1696 C C . GLY A 1 217 ? 8.533 -21.182 -1.250 1.00 59.78 217 GLY A C 1
ATOM 1697 O O . GLY A 1 217 ? 7.487 -20.556 -1.117 1.00 59.78 217 GLY A O 1
ATOM 1698 N N . SER A 1 218 ? 9.685 -20.561 -1.512 1.00 58.00 218 SER A N 1
ATOM 1699 C CA . SER A 1 218 ? 9.613 -19.455 -2.469 1.00 58.00 218 SER A CA 1
ATOM 1700 C C . SER A 1 218 ? 9.296 -20.125 -3.799 1.00 58.00 218 SER A C 1
ATOM 1702 O O . SER A 1 218 ? 10.206 -20.574 -4.495 1.00 58.00 218 SER A O 1
ATOM 1704 N N . THR A 1 219 ? 8.011 -20.318 -4.111 1.00 57.94 219 THR A N 1
ATOM 1705 C CA . THR A 1 219 ? 7.651 -20.551 -5.505 1.00 57.94 219 THR A CA 1
ATOM 1706 C C . THR A 1 219 ? 8.228 -19.347 -6.213 1.00 57.94 219 THR A C 1
ATOM 1708 O O . THR A 1 219 ? 7.787 -18.220 -5.985 1.00 57.94 219 THR A O 1
ATOM 1711 N N . THR A 1 220 ? 9.309 -19.561 -6.959 1.00 57.41 220 THR A N 1
ATOM 1712 C CA . THR A 1 220 ? 9.784 -18.576 -7.909 1.00 57.41 220 THR A CA 1
ATOM 1713 C C . THR A 1 220 ? 8.604 -18.437 -8.841 1.00 57.41 220 THR A C 1
ATOM 1715 O O . THR A 1 220 ? 8.398 -19.270 -9.720 1.00 57.41 220 THR A O 1
ATOM 1718 N N . ILE A 1 221 ? 7.741 -17.460 -8.567 1.00 56.28 221 ILE A N 1
ATOM 1719 C CA . ILE A 1 221 ? 6.819 -16.972 -9.565 1.00 56.28 221 ILE A CA 1
ATOM 1720 C C . ILE A 1 221 ? 7.795 -16.473 -10.614 1.00 56.28 221 ILE A C 1
ATOM 1722 O O . ILE A 1 221 ? 8.399 -15.414 -10.445 1.00 56.28 221 ILE A O 1
ATOM 1726 N N . GLN A 1 222 ? 8.063 -17.314 -11.616 1.00 52.44 222 GLN A N 1
ATOM 1727 C CA . GLN A 1 222 ? 8.563 -16.842 -12.884 1.00 52.44 222 GLN A CA 1
ATOM 1728 C C . GLN A 1 222 ? 7.505 -15.836 -13.291 1.00 52.44 222 GLN A C 1
ATOM 1730 O O . GLN A 1 222 ? 6.421 -16.190 -13.755 1.00 52.44 222 GLN A O 1
ATOM 1735 N N . THR A 1 223 ? 7.779 -14.570 -12.990 1.00 56.72 223 THR A N 1
ATOM 1736 C CA . THR A 1 223 ? 7.129 -13.482 -13.686 1.00 56.72 223 THR A CA 1
ATOM 1737 C C . THR A 1 223 ? 7.279 -13.840 -15.159 1.00 56.72 223 THR A C 1
ATOM 1739 O O . THR A 1 223 ? 8.352 -14.333 -15.534 1.00 56.72 223 THR A O 1
ATOM 1742 N N . PRO A 1 224 ? 6.198 -13.755 -15.957 1.00 51.94 224 PRO A N 1
ATOM 1743 C CA . PRO A 1 224 ? 6.265 -14.102 -17.366 1.00 51.94 224 PRO A CA 1
ATOM 1744 C C . PRO A 1 224 ? 7.517 -13.431 -17.912 1.00 51.94 224 PRO A C 1
ATOM 1746 O O . PRO A 1 224 ? 7.664 -12.213 -17.794 1.00 51.94 224 PRO A O 1
ATOM 1749 N N . VAL A 1 225 ? 8.475 -14.257 -18.343 1.00 54.03 225 VAL A N 1
ATOM 1750 C CA . VAL A 1 225 ? 9.741 -13.786 -18.897 1.00 54.03 225 VAL A CA 1
ATOM 1751 C C . VAL A 1 225 ? 9.337 -12.737 -19.921 1.00 54.03 225 VAL A C 1
ATOM 1753 O O . VAL A 1 225 ? 8.492 -13.050 -20.756 1.00 54.03 225 VAL A O 1
ATOM 1756 N N . SER A 1 226 ? 9.828 -11.496 -19.824 1.00 52.88 226 SER A N 1
ATOM 1757 C CA . SER A 1 226 ? 9.610 -10.533 -20.907 1.00 52.88 226 SER A CA 1
ATOM 1758 C C . SER A 1 226 ? 10.148 -11.204 -22.171 1.00 52.88 226 SER A C 1
ATOM 1760 O O . SER A 1 226 ? 11.354 -11.406 -22.314 1.00 52.88 226 SER A O 1
ATOM 1762 N N . ILE A 1 227 ? 9.238 -11.657 -23.037 1.00 51.84 227 ILE A N 1
ATOM 1763 C CA . ILE A 1 227 ? 9.546 -12.453 -24.233 1.00 51.84 227 ILE A CA 1
ATOM 1764 C C . ILE A 1 227 ? 10.248 -11.560 -25.280 1.00 51.84 227 ILE A C 1
ATOM 1766 O O . ILE A 1 227 ? 10.593 -12.007 -26.366 1.00 51.84 227 ILE A O 1
ATOM 1770 N N . THR A 1 228 ? 10.504 -10.284 -24.981 1.00 55.56 228 THR A N 1
ATOM 1771 C CA . THR A 1 228 ? 10.697 -9.263 -26.011 1.00 55.56 228 THR A CA 1
ATOM 1772 C C . THR A 1 228 ? 11.874 -8.320 -25.774 1.00 55.56 228 THR A C 1
ATOM 1774 O O . THR A 1 228 ? 11.968 -7.322 -26.475 1.00 55.56 228 THR A O 1
ATOM 1777 N N . SER A 1 229 ? 12.849 -8.631 -24.909 1.00 65.56 229 SER A N 1
ATOM 1778 C CA . SER A 1 229 ? 14.015 -7.739 -24.712 1.00 65.56 229 SER A CA 1
ATOM 1779 C C . SER A 1 229 ? 14.784 -7.417 -26.007 1.00 65.56 229 SER A C 1
ATOM 1781 O O . SER A 1 229 ? 15.318 -6.317 -26.151 1.00 65.56 229 SER A O 1
ATOM 1783 N N . SER A 1 230 ? 14.814 -8.334 -26.981 1.00 70.38 230 SER A N 1
ATOM 1784 C CA . SER A 1 230 ? 15.399 -8.072 -28.300 1.00 70.38 230 SER A CA 1
ATOM 1785 C C . SER A 1 230 ? 14.516 -7.138 -29.132 1.00 70.38 230 SER A C 1
ATOM 1787 O O . SER A 1 230 ? 14.966 -6.069 -29.528 1.00 70.38 230 SER A O 1
ATOM 1789 N N . VAL A 1 231 ? 13.243 -7.489 -29.333 1.00 73.50 231 VAL A N 1
ATOM 1790 C CA . VAL A 1 231 ? 12.277 -6.705 -30.127 1.00 73.50 231 VAL A CA 1
ATOM 1791 C C . VAL A 1 231 ? 12.124 -5.277 -29.591 1.00 73.50 231 VAL A C 1
ATOM 1793 O O . VAL A 1 231 ? 12.163 -4.322 -30.361 1.00 73.50 231 VAL A O 1
ATOM 1796 N N . GLU A 1 232 ? 12.040 -5.123 -28.270 1.00 74.56 232 GLU A N 1
ATOM 1797 C CA . GLU A 1 232 ? 11.859 -3.837 -27.584 1.00 74.56 232 GLU A CA 1
ATOM 1798 C C . GLU A 1 232 ? 13.069 -2.913 -27.717 1.00 74.56 232 GLU A C 1
ATOM 1800 O O . GLU A 1 232 ? 12.924 -1.692 -27.745 1.00 74.56 232 GLU A O 1
ATOM 1805 N N . THR A 1 233 ? 14.277 -3.479 -27.795 1.00 87.19 233 THR A N 1
ATOM 1806 C CA . THR A 1 233 ? 15.505 -2.681 -27.890 1.00 87.19 233 THR A CA 1
ATOM 1807 C C . THR A 1 233 ? 15.915 -2.398 -29.329 1.00 87.19 233 THR A C 1
ATOM 1809 O O . THR A 1 233 ? 16.674 -1.456 -29.559 1.00 87.19 233 THR A O 1
ATOM 1812 N N . ASN A 1 234 ? 15.391 -3.138 -30.308 1.00 89.38 234 ASN A N 1
ATOM 1813 C CA . ASN A 1 234 ? 15.702 -2.931 -31.721 1.00 89.38 234 ASN A CA 1
ATOM 1814 C C . ASN A 1 234 ? 15.152 -1.613 -32.264 1.00 89.38 234 ASN A C 1
ATOM 1816 O O . ASN A 1 234 ? 15.862 -0.927 -33.001 1.00 89.38 234 ASN A O 1
ATOM 1820 N N . GLY A 1 235 ? 13.932 -1.224 -31.878 1.00 91.44 235 GLY A N 1
ATOM 1821 C CA . GLY A 1 235 ? 13.376 0.074 -32.264 1.00 91.44 235 GLY A CA 1
ATOM 1822 C C . GLY A 1 235 ? 14.241 1.225 -31.752 1.00 91.44 235 GLY A C 1
ATOM 1823 O O . GLY A 1 235 ? 14.630 2.107 -32.514 1.00 91.44 235 GLY A O 1
ATOM 1824 N N . LEU A 1 236 ? 14.642 1.159 -30.481 1.00 94.44 236 LEU A N 1
ATOM 1825 C CA . LEU A 1 236 ? 15.535 2.146 -29.864 1.00 94.44 236 LEU A CA 1
ATOM 1826 C C . LEU A 1 236 ? 16.929 2.144 -30.502 1.00 94.44 236 LEU A C 1
ATOM 1828 O O . LEU A 1 236 ? 17.485 3.203 -30.775 1.00 94.44 236 LEU A O 1
ATOM 1832 N N . THR A 1 237 ? 17.475 0.962 -30.796 1.00 94.94 237 THR A N 1
ATOM 1833 C CA . THR A 1 237 ? 18.764 0.819 -31.493 1.00 94.94 237 THR A CA 1
ATOM 1834 C C . THR A 1 237 ? 18.702 1.454 -32.879 1.00 94.94 237 THR A C 1
ATOM 1836 O O . THR A 1 237 ? 19.625 2.163 -33.263 1.00 94.94 237 THR A O 1
ATOM 1839 N N . SER A 1 238 ? 17.585 1.288 -33.587 1.00 94.19 238 SER A N 1
ATOM 1840 C CA . SER A 1 238 ? 17.357 1.913 -34.891 1.00 94.19 238 SER A CA 1
ATOM 1841 C C . SER A 1 238 ? 17.361 3.436 -34.787 1.00 94.19 238 SER A C 1
ATOM 1843 O O . SER A 1 238 ? 18.021 4.091 -35.581 1.00 94.19 238 SER A O 1
ATOM 1845 N N . VAL A 1 239 ? 16.704 4.018 -33.777 1.00 95.56 239 VAL A N 1
ATOM 1846 C CA . VAL A 1 239 ? 16.734 5.476 -33.544 1.00 95.56 239 VAL A CA 1
ATOM 1847 C C . VAL A 1 239 ? 18.165 5.965 -33.294 1.00 95.56 239 VAL A C 1
ATOM 1849 O O . VAL A 1 239 ? 18.587 6.958 -33.885 1.00 95.56 239 VAL A O 1
ATOM 1852 N N . ILE A 1 240 ? 18.933 5.245 -32.470 1.00 96.50 240 ILE A N 1
ATOM 1853 C CA . ILE A 1 240 ? 20.322 5.592 -32.130 1.00 96.50 240 ILE A CA 1
ATOM 1854 C C . ILE A 1 240 ? 21.233 5.510 -33.363 1.00 96.50 240 ILE A C 1
ATOM 1856 O O . ILE A 1 240 ? 21.978 6.448 -33.645 1.00 96.50 240 ILE A O 1
ATOM 1860 N N . THR A 1 241 ? 21.186 4.403 -34.106 1.00 95.81 241 THR A N 1
ATOM 1861 C CA . THR A 1 241 ? 22.055 4.168 -35.269 1.00 95.81 241 THR A CA 1
ATOM 1862 C C . THR A 1 241 ? 21.684 5.060 -36.454 1.00 95.81 241 THR A C 1
ATOM 1864 O O . THR A 1 241 ? 22.566 5.549 -37.155 1.00 95.81 241 THR A O 1
ATOM 1867 N N . CYS A 1 242 ? 20.393 5.322 -36.661 1.00 96.12 242 CYS A N 1
ATOM 1868 C CA . CYS A 1 242 ? 19.887 6.085 -37.801 1.00 96.12 242 CYS A CA 1
ATOM 1869 C C . CYS A 1 242 ? 19.796 7.596 -37.559 1.00 96.12 242 CYS A C 1
ATOM 1871 O O . CYS A 1 242 ? 19.279 8.310 -38.421 1.00 96.12 242 CYS A O 1
ATOM 1873 N N . ALA A 1 243 ? 20.265 8.097 -36.413 1.00 96.88 243 ALA A N 1
ATOM 1874 C CA . ALA A 1 243 ? 19.994 9.461 -35.973 1.00 96.88 243 ALA A CA 1
ATOM 1875 C C . ALA A 1 243 ? 20.340 10.531 -37.019 1.00 96.88 243 ALA A C 1
ATOM 1877 O O . ALA A 1 243 ? 19.485 11.334 -37.397 1.00 96.88 243 ALA A O 1
ATOM 1878 N N . ALA A 1 244 ? 21.563 10.472 -37.553 1.00 95.62 244 ALA A N 1
ATOM 1879 C CA . ALA A 1 244 ? 22.058 11.421 -38.547 1.00 95.62 244 ALA A CA 1
ATOM 1880 C C . ALA A 1 244 ? 21.305 11.333 -39.886 1.00 95.62 244 ALA A C 1
ATOM 1882 O O . ALA A 1 244 ? 20.976 12.359 -40.473 1.00 95.62 244 ALA A O 1
ATOM 1883 N N . ALA A 1 245 ? 20.999 10.119 -40.355 1.00 95.62 245 ALA A N 1
ATOM 1884 C CA . ALA A 1 245 ? 20.317 9.906 -41.632 1.00 95.62 245 ALA A CA 1
ATOM 1885 C C . ALA A 1 245 ? 18.833 10.304 -41.581 1.00 95.62 245 ALA A C 1
ATOM 1887 O O . ALA A 1 245 ? 18.275 10.736 -42.587 1.00 95.62 245 ALA A O 1
ATOM 1888 N N . CYS A 1 246 ? 18.191 10.155 -40.419 1.00 96.00 246 CYS A N 1
ATOM 1889 C CA . CYS A 1 246 ? 16.755 10.365 -40.243 1.00 96.00 246 CYS A CA 1
ATOM 1890 C C . CYS A 1 246 ? 16.362 11.709 -39.625 1.00 96.00 246 CYS A C 1
ATOM 1892 O O . CYS A 1 246 ? 15.162 12.010 -39.567 1.00 96.00 246 CYS A O 1
ATOM 1894 N N . GLY A 1 247 ? 17.343 12.510 -39.203 1.00 96.31 247 GLY A N 1
ATOM 1895 C CA . GLY A 1 247 ? 17.118 13.801 -38.559 1.00 96.31 247 GLY A CA 1
ATOM 1896 C C . GLY A 1 247 ? 16.593 13.681 -37.127 1.00 96.31 247 GLY A C 1
ATOM 1897 O O . GLY A 1 247 ? 15.841 14.549 -36.695 1.00 96.31 247 GLY A O 1
ATOM 1898 N N . PHE A 1 248 ? 16.943 12.611 -36.404 1.00 97.06 248 PHE A N 1
ATOM 1899 C CA . PHE A 1 248 ? 16.676 12.546 -34.965 1.00 97.06 248 PHE A CA 1
ATOM 1900 C C . PHE A 1 248 ? 17.623 13.486 -34.220 1.00 97.06 248 PHE A C 1
ATOM 1902 O O . PHE A 1 248 ? 18.798 13.618 -34.572 1.00 97.06 248 PHE A O 1
ATOM 1909 N N . THR A 1 249 ? 17.107 14.147 -33.188 1.00 97.81 249 THR A N 1
ATOM 1910 C CA . THR A 1 249 ? 17.894 15.100 -32.400 1.00 97.81 249 THR A CA 1
ATOM 1911 C C . THR A 1 249 ? 18.844 14.378 -31.441 1.00 97.81 249 THR A C 1
ATOM 1913 O O . THR A 1 249 ? 18.670 13.197 -31.137 1.00 97.81 249 THR A O 1
ATOM 1916 N N . ALA A 1 250 ? 19.846 15.091 -30.915 1.00 97.62 250 ALA A N 1
ATOM 1917 C CA . ALA A 1 250 ? 20.712 14.551 -29.863 1.00 97.62 250 ALA A CA 1
ATOM 1918 C C . ALA A 1 250 ? 19.911 14.137 -28.612 1.00 97.62 250 ALA A C 1
ATOM 1920 O O . ALA A 1 250 ? 20.221 13.117 -27.996 1.00 97.62 250 ALA A O 1
ATOM 1921 N N . ASP A 1 251 ? 18.844 14.876 -28.291 1.00 97.25 251 ASP A N 1
ATOM 1922 C CA . ASP A 1 251 ? 17.944 14.568 -27.177 1.00 97.25 251 ASP A CA 1
ATOM 1923 C C . ASP A 1 251 ? 17.173 13.263 -27.409 1.00 97.25 251 ASP A C 1
ATOM 1925 O O . ASP A 1 251 ? 17.003 12.473 -26.483 1.00 97.25 251 ASP A O 1
ATOM 1929 N N . ASP A 1 252 ? 16.742 12.995 -28.646 1.00 97.38 252 ASP A N 1
ATOM 1930 C CA . ASP A 1 252 ? 16.056 11.745 -28.995 1.00 97.38 252 ASP A CA 1
ATOM 1931 C C . ASP A 1 252 ? 16.984 10.534 -28.851 1.00 97.38 252 ASP A C 1
ATOM 1933 O O . ASP A 1 252 ? 16.581 9.495 -28.322 1.00 97.38 252 ASP A O 1
ATOM 1937 N N . VAL A 1 253 ? 18.247 10.681 -29.265 1.00 97.62 253 VAL A N 1
ATOM 1938 C CA . VAL A 1 253 ? 19.276 9.645 -29.098 1.00 97.62 253 VAL A CA 1
ATOM 1939 C C . VAL A 1 253 ? 19.561 9.398 -27.618 1.00 97.62 253 VAL A C 1
ATOM 1941 O O . VAL A 1 253 ? 19.588 8.243 -27.187 1.00 97.62 253 VAL A O 1
ATOM 1944 N N . ALA A 1 254 ? 19.733 10.459 -26.826 1.00 97.31 254 ALA A N 1
ATOM 1945 C CA . ALA A 1 254 ? 19.957 10.349 -25.386 1.00 97.31 254 ALA A CA 1
ATOM 1946 C C . ALA A 1 254 ? 18.771 9.674 -24.675 1.00 97.31 254 ALA A C 1
ATOM 1948 O O . ALA A 1 254 ? 18.966 8.806 -23.818 1.00 97.31 254 ALA A O 1
ATOM 1949 N N . LEU A 1 255 ? 17.537 10.010 -25.068 1.00 96.56 255 LEU A N 1
ATOM 1950 C CA . LEU A 1 255 ? 16.331 9.393 -24.525 1.00 96.56 255 LEU A CA 1
ATOM 1951 C C . LEU A 1 255 ? 16.247 7.901 -24.868 1.00 96.56 255 LEU A C 1
ATOM 1953 O O . LEU A 1 255 ? 15.996 7.083 -23.983 1.00 96.56 255 LEU A O 1
ATOM 1957 N N . ALA A 1 256 ? 16.509 7.530 -26.124 1.00 96.19 256 ALA A N 1
ATOM 1958 C CA . ALA A 1 256 ? 16.519 6.136 -26.561 1.00 96.19 256 ALA A CA 1
ATOM 1959 C C . ALA A 1 256 ? 17.595 5.309 -25.831 1.00 96.19 256 ALA A C 1
ATOM 1961 O O . ALA A 1 256 ? 17.338 4.169 -25.435 1.00 96.19 256 ALA A O 1
ATOM 1962 N N . GLN A 1 257 ? 18.777 5.888 -25.585 1.00 96.62 257 GLN A N 1
ATOM 1963 C CA . GLN A 1 257 ? 19.837 5.256 -24.790 1.00 96.62 257 GLN A CA 1
ATOM 1964 C C . GLN A 1 257 ? 19.418 5.053 -23.327 1.00 96.62 257 GLN A C 1
ATOM 1966 O O . GLN A 1 257 ? 19.614 3.965 -22.778 1.00 96.62 257 GLN A O 1
ATOM 1971 N N . SER A 1 258 ? 18.807 6.069 -22.703 1.00 94.88 258 SER A N 1
ATOM 1972 C CA . SER A 1 258 ? 18.256 5.959 -21.345 1.00 94.88 258 SER A CA 1
ATOM 1973 C C . SER A 1 258 ? 17.192 4.865 -21.265 1.00 94.88 258 SER A C 1
ATOM 1975 O O . SER A 1 258 ? 17.267 4.022 -20.372 1.00 94.88 258 SER A O 1
ATOM 1977 N N . ALA A 1 259 ? 16.263 4.820 -22.220 1.00 93.50 259 ALA A N 1
ATOM 1978 C CA . ALA A 1 259 ? 15.225 3.797 -22.274 1.00 93.50 259 ALA A CA 1
ATOM 1979 C C . ALA A 1 259 ? 15.801 2.390 -22.423 1.00 93.50 259 ALA A C 1
ATOM 1981 O O . ALA A 1 259 ? 15.367 1.463 -21.739 1.00 93.50 259 ALA A O 1
ATOM 1982 N N . GLN A 1 260 ? 16.831 2.217 -23.255 1.00 93.00 260 GLN A N 1
ATOM 1983 C CA . GLN A 1 260 ? 17.494 0.926 -23.413 1.00 93.00 260 GLN A CA 1
ATOM 1984 C C . GLN A 1 260 ? 18.171 0.467 -22.110 1.00 93.00 260 GLN A C 1
ATOM 1986 O O . GLN A 1 260 ? 18.131 -0.721 -21.775 1.00 93.00 260 GLN A O 1
ATOM 1991 N N . ALA A 1 261 ? 18.786 1.392 -21.367 1.00 91.88 261 ALA A N 1
ATOM 1992 C CA . ALA A 1 261 ? 19.359 1.103 -20.056 1.00 91.88 261 ALA A CA 1
ATOM 1993 C C . ALA A 1 261 ? 18.273 0.720 -19.037 1.00 91.88 261 ALA A C 1
ATOM 1995 O O . ALA A 1 261 ? 18.441 -0.263 -18.312 1.00 91.88 261 ALA A O 1
ATOM 1996 N N . ASP A 1 262 ? 17.142 1.428 -19.031 1.00 90.06 262 ASP A N 1
ATOM 1997 C CA . ASP A 1 262 ? 16.022 1.167 -18.126 1.00 90.06 262 ASP A CA 1
ATOM 1998 C C . ASP A 1 262 ? 15.316 -0.166 -18.420 1.00 90.06 262 ASP A C 1
ATOM 2000 O O . ASP A 1 262 ? 15.026 -0.913 -17.482 1.00 90.06 262 ASP A O 1
ATOM 2004 N N . ILE A 1 263 ? 15.129 -0.535 -19.693 1.00 88.19 263 ILE A N 1
ATOM 2005 C CA . ILE A 1 263 ? 14.612 -1.854 -20.109 1.00 88.19 263 ILE A CA 1
ATOM 2006 C C . ILE A 1 263 ? 15.545 -2.974 -19.627 1.00 88.19 263 ILE A C 1
ATOM 2008 O O . ILE A 1 263 ? 15.096 -3.946 -19.013 1.00 88.19 263 ILE A O 1
ATOM 2012 N N . LYS A 1 264 ? 16.863 -2.832 -19.833 1.00 86.31 264 LYS A N 1
ATOM 2013 C CA . LYS A 1 264 ? 17.858 -3.812 -19.354 1.00 86.31 264 LYS A CA 1
ATOM 2014 C C . LYS A 1 264 ? 17.846 -3.922 -17.829 1.00 86.31 264 LYS A C 1
ATOM 2016 O O . LYS A 1 264 ? 17.834 -5.030 -17.288 1.00 86.31 264 LYS A O 1
ATOM 2021 N N . ALA A 1 265 ? 17.810 -2.787 -17.133 1.00 84.69 265 ALA A N 1
ATOM 2022 C CA . ALA A 1 265 ? 17.733 -2.744 -15.679 1.00 84.69 265 ALA A CA 1
ATOM 2023 C C . ALA A 1 265 ? 16.426 -3.360 -15.157 1.00 84.69 265 ALA A C 1
ATOM 2025 O O . ALA A 1 265 ? 16.432 -4.006 -14.109 1.00 84.69 265 ALA A O 1
ATOM 2026 N N . TYR A 1 266 ? 15.309 -3.186 -15.869 1.00 82.06 266 TYR A N 1
ATOM 2027 C CA . TYR A 1 266 ? 14.032 -3.820 -15.551 1.00 82.06 266 TYR A CA 1
ATOM 2028 C C . TYR A 1 266 ? 14.116 -5.346 -15.683 1.00 82.06 266 TYR A C 1
ATOM 2030 O O . TYR A 1 266 ? 13.810 -6.048 -14.719 1.00 82.06 266 TYR A O 1
ATOM 2038 N N . GLY A 1 267 ? 14.639 -5.862 -16.801 1.00 79.12 267 GLY A N 1
ATOM 2039 C CA . GLY A 1 267 ? 14.806 -7.306 -17.017 1.00 79.12 267 GLY A CA 1
ATOM 2040 C C . GLY A 1 267 ? 15.717 -7.989 -15.985 1.00 79.12 267 GLY A C 1
ATOM 2041 O O . GLY A 1 267 ? 15.471 -9.125 -15.577 1.00 79.12 267 GLY A O 1
ATOM 2042 N N . GLN A 1 268 ? 16.741 -7.284 -15.491 1.00 77.62 268 GLN A N 1
ATOM 2043 C CA . GLN A 1 268 ? 17.591 -7.769 -14.395 1.00 77.62 268 GLN A CA 1
ATOM 2044 C C . GLN A 1 268 ? 16.896 -7.753 -13.024 1.00 77.62 268 GLN A C 1
ATOM 2046 O O . GLN A 1 268 ? 17.268 -8.520 -12.136 1.00 77.62 268 GLN A O 1
ATOM 2051 N N . LYS A 1 269 ? 15.906 -6.877 -12.815 1.00 70.88 269 LYS A N 1
ATOM 2052 C CA . LYS A 1 269 ? 15.132 -6.815 -11.563 1.00 70.88 269 LYS A CA 1
ATOM 2053 C C . LYS A 1 269 ? 14.080 -7.917 -11.496 1.00 70.88 269 LYS A C 1
ATOM 2055 O O . LYS A 1 269 ? 13.870 -8.468 -10.420 1.00 70.88 269 LYS A O 1
ATOM 2060 N N . THR A 1 270 ? 13.443 -8.256 -12.616 1.00 65.19 270 THR A N 1
ATOM 2061 C CA . THR A 1 270 ? 12.383 -9.279 -12.673 1.00 65.19 270 THR A CA 1
ATOM 2062 C C . THR A 1 270 ? 12.889 -10.702 -12.451 1.00 65.19 270 THR A C 1
ATOM 2064 O O . THR A 1 270 ? 12.105 -11.566 -12.071 1.00 65.19 270 THR A O 1
ATOM 2067 N N . SER A 1 271 ? 14.185 -10.956 -12.648 1.00 60.56 271 SER A N 1
ATOM 2068 C CA . SER A 1 271 ? 14.805 -12.261 -12.386 1.00 60.56 271 SER A CA 1
ATOM 2069 C C . SER A 1 271 ? 15.124 -12.506 -10.907 1.00 60.56 271 SER A C 1
ATOM 2071 O O . SER A 1 271 ? 15.443 -13.636 -10.530 1.00 60.56 271 SER A O 1
ATOM 2073 N N . ARG A 1 272 ? 15.027 -11.481 -10.047 1.00 60.97 272 ARG A N 1
ATOM 2074 C CA . ARG A 1 272 ? 15.202 -11.658 -8.603 1.00 60.97 272 ARG A CA 1
ATOM 2075 C C . ARG A 1 272 ? 13.929 -12.262 -8.010 1.00 60.97 272 ARG A C 1
ATOM 2077 O O . ARG A 1 272 ? 12.847 -11.724 -8.249 1.00 60.97 272 ARG A O 1
ATOM 2084 N N . PRO A 1 273 ? 14.025 -13.347 -7.219 1.00 62.06 273 PRO A N 1
ATOM 2085 C CA . PRO A 1 273 ? 12.859 -13.901 -6.551 1.00 62.06 273 PRO A CA 1
ATOM 2086 C C . PRO A 1 273 ? 12.256 -12.816 -5.660 1.00 62.06 273 PRO A C 1
ATOM 2088 O O . PRO A 1 273 ? 12.920 -12.286 -4.764 1.00 62.06 273 PRO A O 1
ATOM 2091 N N . ILE A 1 274 ? 10.995 -12.467 -5.923 1.00 63.84 274 ILE A N 1
ATOM 2092 C CA . ILE A 1 274 ? 10.244 -11.561 -5.059 1.00 63.84 274 ILE A CA 1
ATOM 2093 C C . ILE A 1 274 ? 10.244 -12.204 -3.675 1.00 63.84 274 ILE A C 1
ATOM 2095 O O . ILE A 1 274 ? 9.730 -13.310 -3.501 1.00 63.84 274 ILE A O 1
ATOM 2099 N N . ASN A 1 275 ? 10.844 -11.534 -2.689 1.00 72.00 275 ASN A N 1
ATOM 2100 C CA . ASN A 1 275 ? 10.821 -12.008 -1.310 1.00 72.00 275 ASN A CA 1
ATOM 2101 C C . ASN A 1 275 ? 9.421 -11.756 -0.734 1.00 72.00 275 ASN A C 1
ATOM 2103 O O . ASN A 1 275 ? 9.206 -10.802 0.013 1.00 72.00 275 ASN A O 1
ATOM 2107 N N . SER A 1 276 ? 8.458 -12.589 -1.136 1.00 75.75 276 SER A N 1
ATOM 2108 C CA . SER A 1 276 ? 7.066 -12.541 -0.680 1.00 75.75 276 SER A CA 1
ATOM 2109 C C . SER A 1 276 ? 6.985 -12.527 0.844 1.00 75.75 276 SER A C 1
ATOM 2111 O O . SER A 1 276 ? 6.246 -11.732 1.408 1.00 75.75 276 SER A O 1
ATOM 2113 N N . LYS A 1 277 ? 7.864 -13.282 1.510 1.00 81.56 277 LYS A N 1
ATOM 2114 C CA . LYS A 1 277 ? 7.934 -13.382 2.972 1.00 81.56 277 LYS A CA 1
ATOM 2115 C C . LYS A 1 277 ? 8.211 -12.035 3.640 1.00 81.56 277 LYS A C 1
ATOM 2117 O O . LYS A 1 277 ? 7.585 -11.712 4.644 1.00 81.56 277 LYS A O 1
ATOM 2122 N N . ALA A 1 278 ? 9.107 -11.218 3.082 1.00 80.19 278 ALA A N 1
ATOM 2123 C CA . ALA A 1 278 ? 9.371 -9.880 3.616 1.00 80.19 278 ALA A CA 1
ATOM 2124 C C . ALA A 1 278 ? 8.148 -8.958 3.486 1.00 80.19 278 ALA A C 1
ATOM 2126 O O . ALA A 1 278 ? 7.892 -8.143 4.371 1.00 80.19 278 ALA A O 1
ATOM 2127 N N . ASN A 1 279 ? 7.369 -9.113 2.413 1.00 79.06 279 ASN A N 1
ATOM 2128 C CA . ASN A 1 279 ? 6.140 -8.350 2.208 1.00 79.06 279 ASN A CA 1
ATOM 2129 C C . ASN A 1 279 ? 5.030 -8.789 3.161 1.00 79.06 279 ASN A C 1
ATOM 2131 O O . ASN A 1 279 ? 4.326 -7.931 3.696 1.00 79.06 279 ASN A O 1
ATOM 2135 N N . ASP A 1 280 ? 4.911 -10.094 3.400 1.00 82.56 280 ASP A N 1
ATOM 2136 C CA . ASP A 1 280 ? 3.958 -10.652 4.355 1.00 82.56 280 ASP A CA 1
ATOM 2137 C C . ASP A 1 280 ? 4.285 -10.137 5.764 1.00 82.56 280 ASP A C 1
ATOM 2139 O O . ASP A 1 280 ? 3.440 -9.531 6.417 1.00 82.56 280 ASP A O 1
ATOM 2143 N N . VAL A 1 281 ? 5.550 -10.220 6.196 1.00 87.00 281 VAL A N 1
ATOM 2144 C CA . VAL A 1 281 ? 5.985 -9.668 7.493 1.00 87.00 281 VAL A CA 1
ATOM 2145 C C . VAL A 1 281 ? 5.740 -8.160 7.579 1.00 87.00 281 VAL A C 1
ATOM 2147 O O . VAL A 1 281 ? 5.201 -7.690 8.579 1.00 87.00 281 VAL A O 1
ATOM 2150 N N . ALA A 1 282 ? 6.082 -7.392 6.540 1.00 82.12 282 ALA A N 1
ATOM 2151 C CA . ALA A 1 282 ? 5.852 -5.946 6.524 1.00 82.12 282 ALA A CA 1
ATOM 2152 C C . ALA A 1 282 ? 4.360 -5.573 6.575 1.00 82.12 282 ALA A C 1
ATOM 2154 O O . ALA A 1 282 ? 4.026 -4.464 6.988 1.00 82.12 282 ALA A O 1
ATOM 2155 N N . THR A 1 283 ? 3.470 -6.479 6.166 1.00 81.94 283 THR A N 1
ATOM 2156 C CA . THR A 1 283 ? 2.017 -6.273 6.190 1.00 81.94 283 THR A CA 1
ATOM 2157 C C . THR A 1 283 ? 1.415 -6.643 7.548 1.00 81.94 283 THR A C 1
ATOM 2159 O O . THR A 1 283 ? 0.594 -5.889 8.074 1.00 81.94 283 THR A O 1
ATOM 2162 N N . GLU A 1 284 ? 1.861 -7.759 8.128 1.00 86.94 284 GLU A N 1
ATOM 2163 C CA . GLU A 1 284 ? 1.273 -8.384 9.322 1.00 86.94 284 GLU A CA 1
ATOM 2164 C C . GLU A 1 284 ? 1.862 -7.863 10.636 1.00 86.94 284 GLU A C 1
ATOM 2166 O O . GLU A 1 284 ? 1.156 -7.711 11.635 1.00 86.94 284 GLU A O 1
ATOM 2171 N N . LEU A 1 285 ? 3.158 -7.535 10.652 1.00 90.44 285 LEU A N 1
ATOM 2172 C CA . LEU A 1 285 ? 3.826 -7.033 11.851 1.00 90.44 285 LEU A CA 1
ATOM 2173 C C . LEU A 1 285 ? 3.185 -5.736 12.380 1.00 90.44 285 LEU A C 1
ATOM 2175 O O . LEU A 1 285 ? 2.924 -5.664 13.581 1.00 90.44 285 LEU A O 1
ATOM 2179 N N . PRO A 1 286 ? 2.857 -4.733 11.541 1.00 89.75 286 PRO A N 1
ATOM 2180 C CA . PRO A 1 286 ? 2.128 -3.549 11.989 1.00 89.75 286 PRO A CA 1
ATOM 2181 C C . PRO A 1 286 ? 0.786 -3.854 12.653 1.00 89.75 286 PRO A C 1
ATOM 2183 O O . PRO A 1 286 ? 0.460 -3.273 13.688 1.00 89.75 286 PRO A O 1
ATOM 2186 N N . LEU A 1 287 ? 0.014 -4.768 12.062 1.00 87.62 287 LEU A N 1
ATOM 2187 C CA . LEU A 1 287 ? -1.299 -5.150 12.570 1.00 87.62 287 LEU A CA 1
ATOM 2188 C C . LEU A 1 287 ? -1.17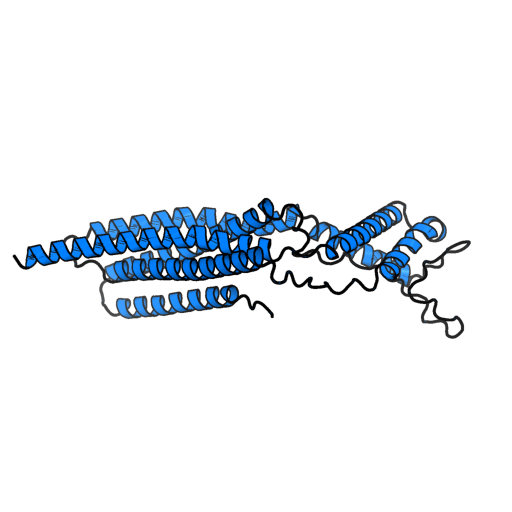5 -5.808 13.944 1.00 87.62 287 LEU A C 1
ATOM 2190 O O . LEU A 1 287 ? -1.918 -5.458 14.857 1.00 87.62 287 LEU A O 1
ATOM 2194 N N . PHE A 1 288 ? -0.187 -6.686 14.122 1.00 91.56 288 PHE A N 1
ATOM 2195 C CA . PHE A 1 288 ? 0.108 -7.295 15.415 1.00 91.56 288 PHE A CA 1
ATOM 2196 C C . PHE A 1 288 ? 0.546 -6.254 16.460 1.00 91.56 288 PHE A C 1
ATOM 2198 O O . PHE A 1 288 ? 0.004 -6.222 17.566 1.00 91.56 288 PHE A O 1
ATOM 2205 N N . LEU A 1 289 ? 1.484 -5.368 16.098 1.00 91.62 289 LEU A N 1
ATOM 2206 C CA . LEU A 1 289 ? 2.030 -4.343 16.996 1.00 91.62 289 LEU A CA 1
ATOM 2207 C C . LEU A 1 289 ? 0.984 -3.329 17.466 1.00 91.62 289 LEU A C 1
ATOM 2209 O O . LEU A 1 289 ? 1.131 -2.779 18.553 1.00 91.62 289 LEU A O 1
ATOM 2213 N N . ILE A 1 290 ? -0.058 -3.075 16.673 1.00 90.06 290 ILE A N 1
ATOM 2214 C CA . ILE A 1 290 ? -1.148 -2.163 17.046 1.00 90.06 290 ILE A CA 1
ATOM 2215 C C . ILE A 1 290 ? -2.300 -2.919 17.713 1.00 90.06 290 ILE A C 1
ATOM 2217 O O . ILE A 1 290 ? -2.847 -2.456 18.716 1.00 90.06 290 ILE A O 1
ATOM 2221 N N . GLY A 1 291 ? -2.665 -4.085 17.179 1.00 88.62 291 GLY A N 1
ATOM 2222 C CA . GLY A 1 291 ? -3.772 -4.897 17.673 1.00 88.62 291 GLY A CA 1
ATOM 2223 C C . GLY A 1 291 ? -3.562 -5.356 19.112 1.00 88.62 291 GLY A C 1
ATOM 2224 O O . GLY A 1 291 ? -4.485 -5.255 19.922 1.00 88.62 291 GLY A O 1
ATOM 2225 N N . LEU A 1 292 ? -2.345 -5.795 19.453 1.00 95.06 292 LEU A N 1
ATOM 2226 C CA . LEU A 1 292 ? -2.055 -6.359 20.769 1.00 95.06 292 LEU A CA 1
ATOM 2227 C C . LEU A 1 292 ? -2.184 -5.313 21.897 1.00 95.06 292 LEU A C 1
ATOM 2229 O O . LEU A 1 292 ? -2.929 -5.572 22.848 1.00 95.06 292 LEU A O 1
ATOM 2233 N N . PRO A 1 293 ? -1.555 -4.119 21.819 1.00 94.50 293 PRO A N 1
ATOM 2234 C CA . PRO A 1 293 ? -1.771 -3.064 22.807 1.00 94.50 293 PRO A CA 1
ATOM 2235 C C . PRO A 1 293 ? -3.221 -2.585 22.868 1.00 94.50 293 PRO A C 1
ATOM 2237 O O . PRO A 1 293 ? -3.721 -2.326 23.962 1.00 94.50 293 PRO A O 1
ATOM 2240 N N . LEU A 1 294 ? -3.908 -2.495 21.720 1.00 91.69 294 LEU A N 1
ATOM 2241 C CA . LEU A 1 294 ? -5.310 -2.082 21.661 1.00 91.69 294 LEU A CA 1
ATOM 2242 C C . LEU A 1 294 ? -6.203 -3.062 22.435 1.00 91.69 294 LEU A C 1
ATOM 2244 O O . LEU A 1 294 ? -6.962 -2.647 23.314 1.00 91.69 294 LEU A O 1
ATOM 2248 N N . PHE A 1 295 ? -6.067 -4.363 22.162 1.00 95.38 295 PHE A N 1
ATOM 2249 C CA . PHE A 1 295 ? -6.764 -5.413 22.901 1.00 95.38 295 PHE A CA 1
ATOM 2250 C C . PHE A 1 295 ? -6.461 -5.328 24.396 1.00 95.38 295 PHE A C 1
ATOM 2252 O O . PHE A 1 295 ? -7.383 -5.268 25.211 1.00 95.38 295 PHE A O 1
ATOM 2259 N N . TRP A 1 296 ? -5.177 -5.295 24.758 1.00 97.06 296 TRP A N 1
ATOM 2260 C CA . TRP A 1 296 ? -4.759 -5.351 26.153 1.00 97.06 296 TRP A CA 1
ATOM 2261 C C . TRP A 1 296 ? -5.261 -4.149 26.958 1.00 97.06 296 TRP A C 1
ATOM 2263 O O . TRP A 1 296 ? -5.804 -4.324 28.052 1.00 97.06 296 TRP A O 1
ATOM 2273 N N . TYR A 1 297 ? -5.168 -2.943 26.391 1.00 95.25 297 TYR A N 1
ATOM 2274 C CA . TYR A 1 297 ? -5.671 -1.717 27.008 1.00 95.25 297 TYR A CA 1
ATOM 2275 C C . TYR A 1 297 ? -7.180 -1.787 27.276 1.00 95.25 297 TYR A C 1
ATOM 2277 O O . TYR A 1 297 ? -7.631 -1.547 28.402 1.00 95.25 297 TYR A O 1
ATOM 2285 N N . HIS A 1 298 ? -7.977 -2.153 26.268 1.00 92.50 298 HIS A N 1
ATOM 2286 C CA . HIS A 1 298 ? -9.432 -2.205 26.418 1.00 92.50 298 HIS A CA 1
ATOM 2287 C C . HIS A 1 298 ? -9.883 -3.354 27.318 1.00 92.50 298 HIS A C 1
ATOM 2289 O O . HIS A 1 298 ? -10.774 -3.168 28.146 1.00 92.50 298 HIS A O 1
ATOM 2295 N N . PHE A 1 299 ? -9.225 -4.509 27.249 1.00 95.19 299 PHE A N 1
ATOM 2296 C CA . PHE A 1 299 ? -9.511 -5.631 28.136 1.00 95.19 299 PHE A CA 1
ATOM 2297 C C . PHE A 1 299 ? -9.208 -5.303 29.605 1.00 95.19 299 PHE A C 1
ATOM 2299 O O . PHE A 1 299 ? -10.023 -5.585 30.488 1.00 95.19 299 PHE A O 1
ATOM 2306 N N . ALA A 1 300 ? -8.080 -4.641 29.887 1.00 96.31 300 ALA A N 1
ATOM 2307 C CA . ALA A 1 300 ? -7.754 -4.179 31.236 1.00 96.31 300 ALA A CA 1
ATOM 2308 C C . ALA A 1 300 ? -8.815 -3.206 31.775 1.00 96.31 300 ALA A C 1
ATOM 2310 O O . ALA A 1 300 ? -9.208 -3.292 32.943 1.00 96.31 300 ALA A O 1
ATOM 2311 N N . ARG A 1 301 ? -9.338 -2.324 30.912 1.00 93.75 301 ARG A N 1
AT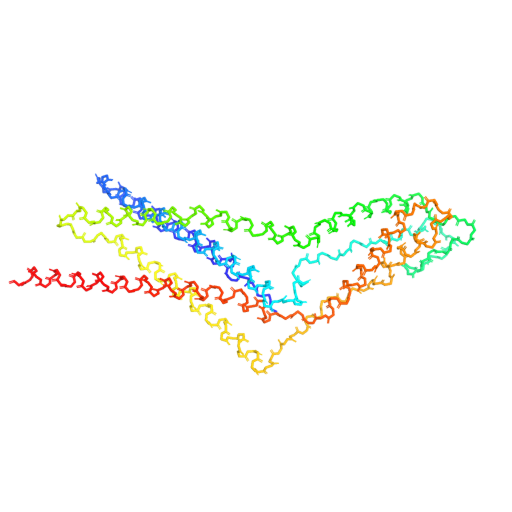OM 2312 C CA . ARG A 1 301 ? -10.416 -1.400 31.276 1.00 93.75 301 ARG A CA 1
ATOM 2313 C C . ARG A 1 301 ? -11.714 -2.127 31.626 1.00 93.75 301 ARG A C 1
ATOM 2315 O O . ARG A 1 301 ? -12.304 -1.819 32.658 1.00 93.75 301 ARG A O 1
ATOM 2322 N N . ILE A 1 302 ? -12.113 -3.116 30.826 1.00 93.75 302 ILE A N 1
ATOM 2323 C CA . ILE A 1 302 ? -13.301 -3.946 31.085 1.00 93.75 302 ILE A CA 1
ATOM 2324 C C . ILE A 1 302 ? -13.180 -4.657 32.435 1.00 93.75 302 ILE A C 1
ATOM 2326 O O . ILE A 1 302 ? -14.126 -4.653 33.226 1.00 93.75 302 ILE A O 1
ATOM 2330 N N . ARG A 1 303 ? -12.008 -5.236 32.740 1.00 95.62 303 ARG A N 1
ATOM 2331 C CA . ARG A 1 303 ? -11.776 -5.900 34.034 1.00 95.62 303 ARG A CA 1
ATOM 2332 C C . ARG A 1 303 ? -11.931 -4.931 35.200 1.00 95.62 303 ARG A C 1
ATOM 2334 O O . ARG A 1 303 ? -12.592 -5.281 36.175 1.00 95.62 303 ARG A O 1
ATOM 2341 N N . LYS A 1 304 ? -11.371 -3.724 35.081 1.00 94.25 304 LYS A N 1
ATOM 2342 C CA . LYS A 1 304 ? -11.496 -2.684 36.106 1.00 94.25 304 LYS A CA 1
ATOM 2343 C C . LYS A 1 304 ? -12.959 -2.291 36.337 1.00 94.25 304 LYS A C 1
ATOM 2345 O O . LYS A 1 304 ? -13.410 -2.296 37.476 1.00 94.25 304 LYS A O 1
ATOM 2350 N N . GLU A 1 305 ? -13.721 -2.037 35.274 1.00 90.00 305 GLU A N 1
ATOM 2351 C CA . GLU A 1 305 ? -15.140 -1.660 35.392 1.00 90.00 305 GLU A CA 1
ATOM 2352 C C . GLU A 1 305 ? -15.995 -2.795 35.971 1.00 90.00 305 GLU A C 1
ATOM 2354 O O . GLU A 1 305 ? -16.883 -2.554 36.786 1.00 90.00 305 GLU A O 1
ATOM 2359 N N . THR A 1 306 ? -15.681 -4.047 35.631 1.00 92.31 306 THR A N 1
ATOM 2360 C CA . THR A 1 306 ? -16.353 -5.224 36.205 1.00 92.31 306 THR A CA 1
ATOM 2361 C C . THR A 1 306 ? -16.086 -5.351 37.708 1.00 92.31 306 THR A C 1
ATOM 2363 O O . THR A 1 306 ? -16.974 -5.732 38.468 1.00 92.31 306 THR A O 1
ATOM 2366 N N . GLN A 1 307 ? -14.867 -5.043 38.160 1.00 93.88 307 GLN A N 1
ATOM 2367 C CA . GLN A 1 307 ? -14.520 -5.054 39.584 1.00 93.88 307 GLN A CA 1
ATOM 2368 C C . GLN A 1 307 ? -15.223 -3.930 40.352 1.00 93.88 307 GLN A C 1
ATOM 2370 O O . GLN A 1 307 ? -15.783 -4.186 41.415 1.00 93.88 307 GLN A O 1
ATOM 2375 N N . GLU A 1 308 ? -15.248 -2.715 39.797 1.00 90.31 308 GLU A N 1
ATOM 2376 C CA . GLU A 1 308 ? -15.949 -1.565 40.386 1.00 90.31 308 GLU A CA 1
ATOM 2377 C C . GLU A 1 308 ? -17.458 -1.837 40.525 1.00 90.31 308 GLU A C 1
ATOM 2379 O O . GLU A 1 308 ? -18.037 -1.583 41.580 1.00 90.31 308 GLU A O 1
ATOM 2384 N N . GLN A 1 309 ? -18.085 -2.441 39.509 1.00 88.75 309 GLN A N 1
ATOM 2385 C CA . GLN A 1 309 ? -19.497 -2.843 39.560 1.00 88.75 309 GLN A CA 1
ATOM 2386 C C . GLN A 1 309 ? -19.778 -3.894 40.638 1.00 88.75 309 GLN A C 1
ATOM 2388 O O . GLN A 1 309 ? -20.776 -3.795 41.354 1.00 88.75 309 GLN A O 1
ATOM 2393 N N . LYS A 1 310 ? -18.900 -4.896 40.777 1.00 91.75 310 LYS A N 1
ATOM 2394 C CA . LYS A 1 310 ? -19.028 -5.911 41.832 1.00 91.75 310 LYS A CA 1
ATOM 2395 C C . LYS A 1 310 ? -18.940 -5.280 43.220 1.00 91.75 310 LYS A C 1
ATOM 2397 O O . LYS A 1 310 ? -19.791 -5.569 44.051 1.00 91.75 310 LYS A O 1
ATOM 2402 N N . ALA A 1 311 ? -17.981 -4.378 43.441 1.00 92.38 311 ALA A N 1
ATOM 2403 C CA . ALA A 1 311 ? -17.820 -3.685 44.719 1.00 92.38 311 ALA A CA 1
ATOM 2404 C C . ALA A 1 311 ? -19.049 -2.836 45.088 1.00 92.38 311 ALA A C 1
ATOM 2406 O O . ALA A 1 311 ? -19.517 -2.895 46.222 1.00 92.38 311 ALA A O 1
ATOM 2407 N N . GLN A 1 312 ? -19.612 -2.100 44.123 1.00 89.38 312 GLN A N 1
ATOM 2408 C CA . GLN A 1 312 ? -20.843 -1.328 44.331 1.00 89.38 312 GLN A CA 1
ATOM 2409 C C . GLN A 1 312 ? -22.045 -2.229 44.634 1.00 89.38 312 GLN A C 1
ATOM 2411 O O . GLN A 1 312 ? -22.843 -1.916 45.510 1.00 89.38 312 GLN A O 1
ATOM 2416 N N . THR A 1 313 ? -22.160 -3.366 43.941 1.00 90.62 313 THR A N 1
ATOM 2417 C CA . THR A 1 313 ? -23.245 -4.330 44.183 1.00 90.62 313 THR A CA 1
ATOM 2418 C C . THR A 1 313 ? -23.152 -4.914 45.593 1.00 90.62 313 THR A C 1
ATOM 2420 O O . THR A 1 313 ? -24.164 -4.974 46.282 1.00 90.62 313 THR A O 1
ATOM 2423 N N . SER A 1 314 ? -21.942 -5.262 46.052 1.00 94.06 314 SER A N 1
ATOM 2424 C CA . SER A 1 314 ? -21.708 -5.766 47.412 1.00 94.06 314 SER A CA 1
ATOM 2425 C C . SER A 1 314 ? -22.099 -4.762 48.504 1.00 94.06 314 SER A C 1
ATOM 2427 O O . SER A 1 314 ? -22.636 -5.183 49.521 1.00 94.06 314 SER A O 1
ATOM 2429 N N . GLN A 1 315 ? -21.865 -3.460 48.294 1.00 91.69 315 GLN A N 1
ATOM 2430 C CA . GLN A 1 315 ? -22.220 -2.403 49.256 1.00 91.69 315 GLN A CA 1
ATOM 2431 C C . GLN A 1 315 ? -23.729 -2.156 49.374 1.00 91.69 315 GLN A C 1
ATOM 2433 O O . GLN A 1 315 ? -24.185 -1.682 50.404 1.00 91.69 315 GLN A O 1
ATOM 2438 N N . VAL A 1 316 ? -24.503 -2.434 48.322 1.00 91.88 316 VAL A N 1
ATOM 2439 C CA . VAL A 1 316 ? -25.969 -2.275 48.345 1.00 91.88 316 VAL A CA 1
ATO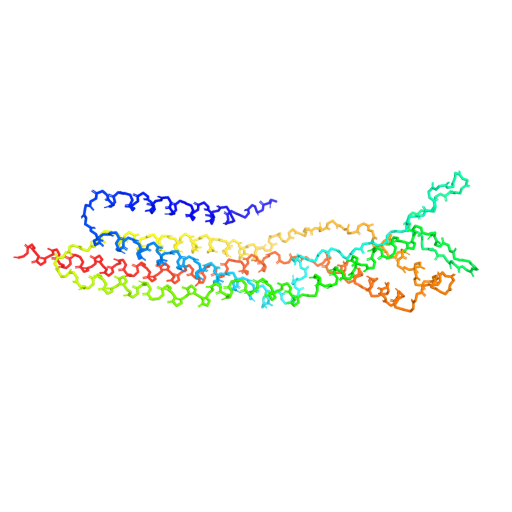M 2440 C C . VAL A 1 316 ? -26.649 -3.478 49.008 1.00 91.88 316 VAL A C 1
ATOM 2442 O O . VAL A 1 316 ? -27.760 -3.354 49.513 1.00 91.88 316 VAL A O 1
ATOM 2445 N N . THR A 1 317 ? -26.003 -4.647 48.992 1.00 93.19 317 THR A N 1
ATOM 2446 C CA . THR A 1 317 ? -26.530 -5.882 49.596 1.00 93.19 317 THR A CA 1
ATOM 2447 C C . THR A 1 317 ? -26.178 -6.067 51.074 1.00 93.19 317 THR A C 1
ATOM 2449 O O . THR A 1 317 ? -26.722 -6.979 51.692 1.00 93.19 317 THR A O 1
ATOM 2452 N N . SER A 1 318 ? -25.252 -5.267 51.610 1.00 89.19 318 SER A N 1
ATOM 2453 C CA . SER A 1 318 ? -24.830 -5.269 53.020 1.00 89.19 318 SER A CA 1
ATOM 2454 C C . SER A 1 318 ? -25.602 -4.243 53.834 1.00 89.19 318 SER A C 1
ATOM 2456 O O . SER A 1 318 ? -26.058 -4.600 54.938 1.00 89.19 318 SER A O 1
#

Sequence (318 aa):
MNNLNFLSYLIPLGAIGVLVLFVVAIVQQGKQEHPAGFKQAFFTVVSMVMLMITVGSLVALLQLGGKQLWVKDNVTAFGFNPPPTFALMGNVSSPTNPVLPPSSAYTCKSSCEFTADDKTAFTNWKQQYHDWQDQNNRNLQLRRNLVGPLAFLIISLPLYFIFMRLMERGAKNEPGKRPSSLRSLYYYFLAFGGLIITVISAGSLVNTGLQSWLKIGSTTIQTPVSITSSVETNGLTSVITCAAACGFTADDVALAQSAQADIKAYGQKTSRPINSKANDVATELPLFLIGLPLFWYHFARIRKETQEQKAQTSQVTS

Secondary structure (DSSP, 8-state):
-----HHHHHHHHHHHHHHHHHHHHHHHHHTS--HHHHHHHHHHHHHHHHHHHHHHHHHHHHHHHHHHHH-TTTTTSSS-PPPPP------TT-TTS----TT-----SSS----HHHHHHHHHHHHHHHHHHHHH-HHHHHHHHHHHHHHHHHHHHHHHHHHHHHHHHHHHS-TTSPPPHHHHHHHHHHHHHHHHHHHHHHHHHHHHHHHHHTT-----------TTHHHHHHHHHHHHHTHHHHT--HHHHHHHHHHHHHHHHHHHHHTSPP-HHHHHHHHHHHHHHHHHHHHHHHHHHHHHHHHHHHHHHHHHH-

Foldseek 3Di:
DPVPVVVVVCVVVVVVVVVVVLVVVLVVVVVVVDPLVNVLSVLLVLLVVLVSLQLVLLLLLLLLVLCVPLVVPQPLPPDLDQQDFQFAPQCPPDPPDPDDPSQAADQQPDADRHDPVSVVSLVVSLVSRVVSCVVVVVVVVSCVSNCVSVVSNVPSVVVSVVSVVVSVVSQVPDPPDDRPPSVLVSLVVQLVVLVVLQVVLVVLLVVLVVCVVVVPDPPQPQPPQPPDLRSRLSSLVNCLNNCVNNVNDPVSNVSSVVSNVSNVVSNVSSNDSNPVSSSSCSNSVSSNVSSVCSNVVSVVVSVVVVVVVVVVVVVVVD

Radius of gyration: 30.43 Å; chains: 1; bounding box: 61×40×106 Å